Protein AF-A0A6J4KSF0-F1 (afdb_monomer_lite)

Sequence (246 aa):
MTHAPQAQNAPADPITCEIEVLPGLESFAIEELRERFRRRVTILPSLREGLLPILFDGDLGELLELRTVLAVYGQRHFAVPRPKALLGHAAFTTLLSMIEAVRDLHPTDAFQTVRVSAAGADSAVLTRWREMIAEQTGLSDVADEGDLLIRLRRPLDGAEGWDVLIRLSPRPLSVRDWRVCNRPGALNATAAQAMVRLTQPNPDDVVLNPACGSATLLVERLHYGPARIAMGCDIDQEALRCAQRN

pLDDT: mean 92.84, std 12.77, range [34.16, 98.62]

InterPro domains:
  IPR000241 Ribosomal RNA large subunit methyltransferase K/L-like, methyltransferase domain [PF01170] (176-246)
  IPR029063 S-adenosyl-L-methionine-dependent methyltransferase superfamily [G3DSA:3.40.50.150] (175-246)
  IPR029063 S-adenosyl-L-methionine-dependent methyltransferase superfamily [SSF53335] (166-246)

Foldseek 3Di:
DDDDDDPPDDQDFFFKKKFFADFPLVVVQVVQCCVPQPVQKDWDDDLDGRIIIIGGRDQPLVVLPDQLTFFMKGKDWDQDQDLLCCVPPVNVVVVVVSVVSLCVSDPVPQFQAEEEAEDPCVDPSNVVVQVVCCVVVVHHYDHDQGQWYWYWDQDSVNDRTIMIITTSGRGTSQPDPLQPDDDPPPDGRSVLLSVLVVVVDDQAAAAEAQAQQLNSNQVSNVVVHHYNHGYYHHPDPVSVVNNVSD

Radius of gyration: 20.7 Å; chains: 1; bounding box: 65×40×59 Å

Secondary structure (DSSP, 8-state):
---PPP-----PPPEEEEEE--TT-HHHHHHHHHHHHGGGEEEPPPSSTTEEEEEE-S-GGGGGG-SS-SEEEEEEEE--SSGGGGGSHHHHHHHHHHHHHHHTTS-TTS--EEEEEETTTTSHHHHHHHHHHHHHH-PEE-SS--SEEEEEE--TT--SSEEEEEESSSS-TTS-TT--S--TTPPPHHHHHHHHHHT---TT-EEEETT-TT-HHHHHHHHH---SEEEE--S-HHHHHHHHH-

Structure (mmCIF, N/CA/C/O backbone):
data_AF-A0A6J4KSF0-F1
#
_entry.id   AF-A0A6J4KSF0-F1
#
loop_
_atom_site.group_PDB
_atom_site.id
_atom_site.type_symbol
_atom_site.label_atom_id
_atom_site.label_alt_id
_atom_site.label_comp_id
_atom_site.label_asym_id
_atom_site.label_entity_id
_atom_site.label_seq_id
_atom_site.pdbx_PDB_ins_code
_atom_site.Cartn_x
_atom_site.Cartn_y
_atom_site.Cartn_z
_atom_site.occupancy
_atom_site.B_iso_or_equiv
_atom_site.auth_seq_id
_atom_site.auth_comp_id
_atom_site.auth_asym_id
_atom_site.auth_atom_id
_atom_site.pdbx_PDB_model_num
ATOM 1 N N . MET A 1 1 ? -37.773 -23.989 -17.429 1.00 39.25 1 MET A N 1
ATOM 2 C CA . MET A 1 1 ? -36.891 -22.818 -17.608 1.00 39.25 1 MET A CA 1
ATOM 3 C C . MET A 1 1 ? -37.139 -21.892 -16.434 1.00 39.25 1 MET A C 1
ATOM 5 O O . MET A 1 1 ? -38.098 -21.136 -16.436 1.00 39.25 1 MET A O 1
ATOM 9 N N . THR A 1 2 ? -36.371 -22.082 -15.370 1.00 34.16 2 THR A N 1
ATOM 10 C CA . THR A 1 2 ? -36.519 -21.385 -14.092 1.00 34.16 2 THR A CA 1
ATOM 11 C C . THR A 1 2 ? -35.556 -20.204 -14.102 1.00 34.16 2 THR A C 1
ATOM 13 O O . THR A 1 2 ? -34.344 -20.397 -14.074 1.00 34.16 2 THR A O 1
ATOM 16 N N . HIS A 1 3 ? -36.095 -18.990 -14.217 1.00 36.78 3 HIS A N 1
ATOM 17 C CA . HIS A 1 3 ? -35.334 -17.755 -14.055 1.00 36.78 3 HIS A CA 1
ATOM 18 C C . HIS A 1 3 ? -34.875 -17.643 -12.597 1.00 36.78 3 HIS A C 1
ATOM 20 O O . HIS A 1 3 ? -35.702 -17.529 -11.694 1.00 36.78 3 HIS A O 1
ATOM 26 N N . ALA A 1 4 ? -33.562 -17.691 -12.372 1.00 35.34 4 ALA A N 1
ATOM 27 C CA . ALA A 1 4 ? -32.969 -17.284 -11.105 1.00 35.34 4 ALA A CA 1
ATOM 28 C C . ALA A 1 4 ? -33.082 -15.751 -10.969 1.00 35.34 4 ALA A C 1
ATOM 30 O O . ALA A 1 4 ? -32.843 -15.044 -11.954 1.00 35.34 4 ALA A O 1
ATOM 31 N N . PRO A 1 5 ? -33.458 -15.220 -9.795 1.00 37.56 5 PRO A N 1
ATOM 32 C CA . PRO A 1 5 ? -33.569 -13.784 -9.597 1.00 37.56 5 PRO A CA 1
ATOM 33 C C . PRO A 1 5 ? -32.171 -13.157 -9.535 1.00 37.56 5 PRO A C 1
ATOM 35 O O . PRO A 1 5 ? -31.334 -13.547 -8.725 1.00 37.56 5 PRO A O 1
ATOM 38 N N . GLN A 1 6 ? -31.925 -12.179 -10.409 1.00 34.19 6 GLN A N 1
ATOM 39 C CA . GLN A 1 6 ? -30.775 -11.284 -10.318 1.00 34.19 6 GLN A CA 1
ATOM 40 C C . GLN A 1 6 ? -30.891 -10.474 -9.024 1.00 34.19 6 GLN A C 1
ATOM 42 O O . GLN A 1 6 ? -31.848 -9.719 -8.848 1.00 34.19 6 GLN A O 1
ATOM 47 N N . ALA A 1 7 ? -29.920 -10.634 -8.126 1.00 35.34 7 ALA A N 1
ATOM 48 C CA . ALA A 1 7 ? -29.764 -9.766 -6.971 1.00 35.34 7 ALA A CA 1
ATOM 49 C C . ALA A 1 7 ? -29.436 -8.349 -7.466 1.00 35.34 7 ALA A C 1
ATOM 51 O O . ALA A 1 7 ? -28.324 -8.061 -7.905 1.00 35.34 7 ALA A O 1
ATOM 52 N N . GLN A 1 8 ? -30.437 -7.473 -7.453 1.00 35.81 8 GLN A N 1
ATOM 53 C CA . GLN A 1 8 ? -30.249 -6.037 -7.611 1.00 35.81 8 GLN A CA 1
ATOM 54 C C . GLN A 1 8 ? -29.635 -5.510 -6.312 1.00 35.81 8 GLN A C 1
ATOM 56 O O . GLN A 1 8 ? -30.349 -5.255 -5.344 1.00 35.81 8 GLN A O 1
ATOM 61 N N . ASN A 1 9 ? -28.306 -5.390 -6.276 1.00 37.75 9 ASN A N 1
ATOM 62 C CA . ASN A 1 9 ? -27.624 -4.669 -5.207 1.00 37.75 9 ASN A CA 1
ATOM 63 C C . ASN A 1 9 ? -28.017 -3.189 -5.296 1.00 37.75 9 ASN A C 1
ATOM 65 O O . ASN A 1 9 ? -27.809 -2.542 -6.324 1.00 37.75 9 ASN A O 1
ATOM 69 N N . ALA A 1 10 ? -28.606 -2.662 -4.221 1.00 37.59 10 ALA A N 1
ATOM 70 C CA . ALA A 1 10 ? -28.717 -1.224 -4.012 1.00 37.59 10 ALA A CA 1
ATOM 71 C C . ALA A 1 10 ? -27.314 -0.587 -4.097 1.00 37.59 10 ALA A C 1
ATOM 73 O O . ALA A 1 10 ? -26.342 -1.257 -3.732 1.00 37.59 10 ALA A O 1
ATOM 74 N N . PRO A 1 11 ? -27.173 0.668 -4.564 1.00 40.97 11 PRO A N 1
ATOM 75 C CA . PRO A 1 11 ? -25.879 1.338 -4.532 1.00 40.97 11 PRO A CA 1
ATOM 76 C C . PRO A 1 11 ? -25.422 1.418 -3.072 1.00 40.97 11 PRO A C 1
ATOM 78 O O . PRO A 1 11 ? -26.109 2.005 -2.236 1.00 40.97 11 PRO A O 1
ATOM 81 N N . ALA A 1 12 ? -24.318 0.742 -2.759 1.00 61.00 12 ALA A N 1
ATOM 82 C CA . ALA A 1 12 ? -23.697 0.824 -1.448 1.00 61.00 12 ALA A CA 1
ATOM 83 C C . ALA A 1 12 ? -23.165 2.248 -1.245 1.00 61.00 12 ALA A C 1
ATOM 85 O O . ALA A 1 12 ? -22.706 2.879 -2.197 1.00 61.00 12 ALA A O 1
ATOM 86 N N . ASP A 1 13 ? -23.235 2.762 -0.016 1.00 74.88 13 ASP A N 1
ATOM 87 C CA . ASP A 1 13 ? -22.613 4.047 0.301 1.00 74.88 13 ASP A CA 1
ATOM 88 C C . ASP A 1 13 ? -21.112 4.004 -0.052 1.00 74.88 13 ASP A C 1
ATOM 90 O O . ASP A 1 13 ? -20.464 2.975 0.178 1.00 74.88 13 ASP A O 1
ATOM 94 N N . PRO A 1 14 ? -20.532 5.105 -0.572 1.00 84.00 14 PRO A N 1
ATOM 95 C CA . PRO A 1 14 ? -19.114 5.159 -0.897 1.00 84.00 14 PRO A CA 1
ATOM 96 C C . PRO A 1 14 ? -18.244 4.765 0.299 1.00 84.00 14 PRO A C 1
ATOM 98 O O . PRO A 1 14 ? -18.424 5.251 1.419 1.00 84.00 14 PRO A O 1
ATOM 101 N N . ILE A 1 15 ? -17.264 3.905 0.048 1.00 92.38 15 ILE A N 1
ATOM 102 C CA . ILE A 1 15 ? -16.370 3.364 1.064 1.00 92.38 15 ILE A CA 1
ATOM 103 C C . ILE A 1 15 ? -15.214 4.339 1.267 1.00 92.38 15 ILE A C 1
ATOM 105 O O . ILE A 1 15 ? -14.492 4.680 0.326 1.00 92.38 15 ILE A O 1
ATOM 109 N N . THR A 1 16 ? -15.008 4.776 2.508 1.00 96.25 16 THR A N 1
ATOM 110 C CA . THR A 1 16 ? -13.838 5.581 2.867 1.00 96.25 16 THR A CA 1
ATOM 111 C C . THR A 1 16 ? -12.592 4.708 2.848 1.00 96.25 16 THR A C 1
ATOM 113 O O . THR A 1 16 ? -12.495 3.732 3.595 1.00 96.25 16 THR A O 1
ATOM 116 N N . CYS A 1 17 ? -11.619 5.086 2.024 1.00 97.94 17 CYS A N 1
ATOM 117 C CA . CYS A 1 17 ? -10.319 4.435 1.972 1.00 97.94 17 CYS A CA 1
ATOM 118 C C . CYS A 1 17 ? -9.188 5.451 2.154 1.00 97.94 17 CYS A C 1
ATOM 120 O O . CYS A 1 17 ? -9.327 6.630 1.834 1.00 97.94 17 CYS A O 1
ATOM 122 N N . GLU A 1 18 ? -8.040 4.976 2.619 1.00 98.38 18 GLU A N 1
ATOM 123 C CA . GLU A 1 18 ? -6.782 5.717 2.608 1.00 98.38 18 GLU A CA 1
ATOM 124 C C . GLU A 1 18 ? -5.772 4.968 1.740 1.00 98.38 18 GLU A C 1
ATOM 126 O O . GLU A 1 18 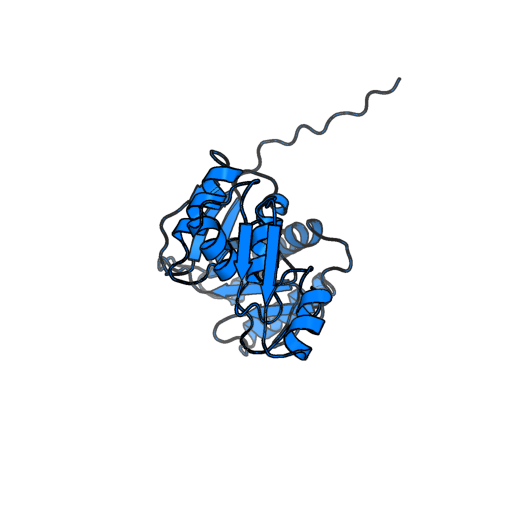? -5.512 3.780 1.942 1.00 98.38 18 GLU A O 1
ATOM 131 N N . ILE A 1 19 ? -5.202 5.666 0.764 1.00 98.38 19 ILE A N 1
ATOM 132 C CA . ILE A 1 19 ? -4.154 5.148 -0.106 1.00 98.38 19 ILE A CA 1
ATOM 133 C C . ILE A 1 19 ? -2.808 5.608 0.445 1.00 98.38 19 ILE A C 1
ATOM 135 O O . ILE A 1 19 ? -2.569 6.805 0.603 1.00 98.38 19 ILE A O 1
ATOM 139 N N . GLU A 1 20 ? -1.922 4.659 0.719 1.00 98.50 20 GLU A N 1
ATOM 140 C CA . GLU A 1 20 ? -0.539 4.924 1.100 1.00 98.50 20 GLU A CA 1
ATOM 141 C C . GLU A 1 20 ? 0.345 4.898 -0.148 1.00 98.50 20 GLU A C 1
ATOM 143 O O . GLU A 1 20 ? 0.295 3.955 -0.941 1.00 98.50 20 GLU A O 1
ATOM 148 N N . VAL A 1 21 ? 1.169 5.925 -0.326 1.00 98.38 21 VAL A N 1
ATOM 149 C CA . VAL A 1 21 ? 2.085 6.096 -1.460 1.00 98.38 21 VAL A CA 1
ATOM 150 C C . VAL A 1 21 ? 3.474 6.483 -0.961 1.00 98.38 21 VAL A C 1
ATOM 152 O O . VAL A 1 21 ? 3.649 6.879 0.191 1.00 98.38 21 VAL A O 1
ATOM 155 N N . LEU A 1 22 ? 4.486 6.370 -1.825 1.00 97.81 22 LEU A N 1
ATOM 156 C CA . LEU A 1 22 ? 5.786 6.962 -1.516 1.00 97.81 22 LEU A CA 1
ATOM 157 C C . LEU A 1 22 ? 5.648 8.494 -1.526 1.00 97.81 22 LEU A C 1
ATOM 159 O O . LEU A 1 22 ? 5.124 9.020 -2.512 1.00 97.81 22 LEU A O 1
ATOM 163 N N . PRO A 1 23 ? 6.123 9.199 -0.482 1.00 97.38 23 PRO A N 1
ATOM 164 C CA . PRO A 1 23 ? 6.166 10.659 -0.460 1.00 97.38 23 PRO A CA 1
ATOM 165 C C . PRO A 1 23 ? 6.778 11.240 -1.741 1.00 97.38 23 PRO A C 1
ATOM 167 O O . PRO A 1 23 ? 7.835 10.787 -2.189 1.00 97.38 23 PRO A O 1
ATOM 170 N N . GLY A 1 24 ? 6.090 12.204 -2.351 1.00 96.44 24 GLY A N 1
ATOM 171 C CA . GLY A 1 24 ? 6.469 12.830 -3.620 1.00 96.44 24 GLY A CA 1
ATOM 172 C C . GLY A 1 24 ? 5.935 12.131 -4.878 1.00 96.44 24 GLY A C 1
ATOM 173 O O . GLY A 1 24 ? 6.099 12.668 -5.975 1.00 96.44 24 GLY A O 1
ATOM 174 N N . LEU A 1 25 ? 5.300 10.957 -4.758 1.00 97.69 25 LEU A N 1
ATOM 175 C CA . LEU A 1 25 ? 4.680 10.231 -5.879 1.00 97.69 25 LEU A CA 1
ATOM 176 C C . LEU A 1 25 ? 3.143 10.303 -5.886 1.00 97.69 25 LEU A C 1
ATOM 178 O O . LEU A 1 25 ? 2.491 9.585 -6.646 1.00 97.69 25 LEU A O 1
ATOM 182 N N . GLU A 1 26 ? 2.543 11.179 -5.079 1.00 98.25 26 GLU A N 1
ATOM 183 C CA . GLU A 1 26 ? 1.092 11.347 -4.950 1.00 98.25 26 GLU A CA 1
ATOM 184 C C . GLU A 1 26 ? 0.417 11.628 -6.295 1.00 98.25 26 GLU A C 1
ATOM 186 O O . GLU A 1 26 ? -0.665 11.112 -6.566 1.00 98.25 26 GLU A O 1
ATOM 191 N N . SER A 1 27 ? 1.054 12.424 -7.156 1.00 97.69 27 SER A N 1
ATOM 192 C CA . SER A 1 27 ? 0.507 12.791 -8.465 1.00 97.69 27 SER A CA 1
ATOM 193 C C . SER A 1 27 ? 0.278 11.579 -9.371 1.00 97.69 27 SER A C 1
ATOM 195 O O . SER A 1 27 ? -0.751 11.527 -10.042 1.00 97.69 27 SER A O 1
ATOM 197 N N . PHE A 1 28 ? 1.172 10.584 -9.343 1.00 98.25 28 PHE A N 1
ATOM 198 C CA . PHE A 1 28 ? 1.041 9.353 -10.129 1.00 98.25 28 PHE A CA 1
ATOM 199 C C . PHE A 1 28 ? -0.117 8.485 -9.636 1.00 98.25 28 PHE A C 1
ATOM 201 O O . PHE A 1 28 ? -0.868 7.948 -10.447 1.00 98.25 28 PHE A O 1
ATOM 208 N N . ALA A 1 29 ? -0.300 8.399 -8.317 1.00 98.06 29 ALA A N 1
ATOM 209 C CA . ALA A 1 29 ? -1.437 7.703 -7.721 1.00 98.06 29 ALA A CA 1
ATOM 210 C C . ALA A 1 29 ? -2.762 8.397 -8.033 1.00 98.06 29 ALA A C 1
ATOM 212 O O . ALA A 1 29 ? -3.733 7.747 -8.411 1.00 98.06 29 ALA A O 1
ATOM 213 N N . ILE A 1 30 ? -2.800 9.726 -7.934 1.00 98.25 30 ILE A N 1
ATOM 214 C CA . ILE A 1 30 ? -3.972 10.529 -8.293 1.00 98.25 30 ILE A CA 1
ATOM 215 C C . ILE A 1 30 ? -4.332 10.342 -9.772 1.00 98.25 30 ILE A C 1
ATOM 217 O O . ILE A 1 30 ? -5.512 10.207 -10.100 1.00 98.25 30 ILE A O 1
ATOM 221 N N . GLU A 1 31 ? -3.339 10.349 -10.663 1.00 97.88 31 GLU A N 1
ATOM 222 C CA . GLU A 1 31 ? -3.532 10.106 -12.092 1.00 97.88 31 GLU A CA 1
ATOM 223 C C . GLU A 1 31 ? -4.079 8.695 -12.342 1.00 97.88 31 GLU A C 1
ATOM 225 O O . GLU A 1 31 ? -5.136 8.563 -12.957 1.00 97.88 31 GLU A O 1
ATOM 230 N N . GLU A 1 32 ? -3.446 7.659 -11.783 1.00 98.00 32 GLU A N 1
ATOM 231 C CA . GLU A 1 32 ? -3.893 6.268 -11.918 1.00 98.00 32 GLU A CA 1
ATOM 232 C C . GLU A 1 32 ? -5.336 6.075 -11.419 1.00 98.00 32 GLU A C 1
ATOM 234 O O . GLU A 1 32 ? -6.165 5.488 -12.117 1.00 98.00 32 GLU A O 1
ATOM 239 N N . LEU A 1 33 ? -5.675 6.621 -10.246 1.00 98.12 33 LEU A N 1
ATOM 240 C CA . LEU A 1 33 ? -7.031 6.567 -9.692 1.00 98.12 33 LEU A CA 1
ATOM 241 C C . LEU A 1 33 ? -8.053 7.219 -10.637 1.00 98.12 33 LEU A C 1
ATOM 243 O O . LEU A 1 33 ? -9.118 6.653 -10.898 1.00 98.12 33 LEU A O 1
ATOM 247 N N . ARG A 1 34 ? -7.739 8.402 -11.177 1.00 97.38 34 ARG A N 1
ATOM 248 C CA . ARG A 1 34 ? -8.633 9.136 -12.088 1.00 97.38 34 ARG A CA 1
ATOM 249 C C . ARG A 1 34 ? -8.805 8.425 -13.425 1.00 97.38 34 ARG A C 1
ATOM 251 O O . ARG A 1 34 ? -9.927 8.366 -13.927 1.00 97.38 34 ARG A O 1
ATOM 258 N N . GLU A 1 35 ? -7.728 7.885 -13.985 1.00 96.12 35 GLU A N 1
ATOM 259 C CA . GLU A 1 35 ? -7.743 7.134 -15.242 1.00 96.12 35 GLU A CA 1
ATOM 260 C C . GLU A 1 35 ? -8.631 5.891 -15.139 1.00 96.12 35 GLU A C 1
ATOM 262 O O . GLU A 1 35 ? -9.491 5.676 -16.000 1.00 96.12 35 GLU A O 1
ATOM 267 N N . ARG A 1 36 ? -8.452 5.103 -14.069 1.00 96.56 36 ARG A N 1
ATOM 268 C CA . ARG A 1 36 ? -9.138 3.816 -13.884 1.00 96.56 36 ARG A CA 1
ATOM 269 C C . ARG A 1 36 ? -10.581 3.974 -13.417 1.00 96.56 36 ARG A C 1
ATOM 271 O O . ARG A 1 36 ? -11.478 3.324 -13.952 1.00 96.56 36 ARG A O 1
ATOM 278 N N . PHE A 1 37 ? -10.830 4.847 -12.443 1.00 97.31 37 PHE A N 1
ATOM 279 C CA . PHE A 1 37 ? -12.114 4.879 -11.734 1.00 97.31 37 PHE A CA 1
ATOM 280 C C . PHE A 1 37 ? -12.989 6.080 -12.092 1.00 97.31 37 PHE A C 1
ATOM 282 O O . PHE A 1 37 ? -14.215 6.011 -11.965 1.00 97.31 37 PHE A O 1
ATOM 289 N N . ARG A 1 38 ? -12.405 7.160 -12.623 1.00 94.50 38 ARG A N 1
ATOM 290 C CA . ARG A 1 38 ? -13.121 8.364 -13.074 1.00 94.50 38 ARG A CA 1
ATOM 291 C C . ARG A 1 38 ? -14.079 8.897 -12.000 1.00 94.50 38 ARG A C 1
ATOM 293 O O . ARG A 1 38 ? -13.632 9.439 -11.002 1.00 94.50 38 ARG A O 1
ATOM 300 N N . ARG A 1 39 ? -15.396 8.752 -12.203 1.00 94.56 39 ARG A N 1
ATOM 301 C CA . ARG A 1 39 ? -16.449 9.239 -11.293 1.00 94.56 39 ARG A CA 1
ATOM 302 C C . ARG A 1 39 ? -16.651 8.368 -10.049 1.00 94.56 39 ARG A C 1
ATOM 304 O O . ARG A 1 39 ? -17.279 8.838 -9.112 1.00 94.56 39 ARG A O 1
ATOM 311 N N . ARG A 1 40 ? -16.123 7.140 -10.042 1.00 96.19 40 ARG A N 1
ATOM 312 C CA . ARG A 1 40 ? -16.217 6.195 -8.915 1.00 96.19 40 ARG A CA 1
ATOM 313 C C . ARG A 1 40 ? -15.239 6.499 -7.784 1.00 96.19 40 ARG A C 1
ATOM 315 O O . ARG A 1 40 ? -15.295 5.866 -6.740 1.00 96.19 40 ARG A O 1
ATOM 322 N N . VAL A 1 41 ? -14.330 7.454 -7.979 1.00 97.56 41 VAL A N 1
ATOM 323 C CA . VAL A 1 41 ? -13.378 7.871 -6.951 1.00 97.56 41 VAL A CA 1
ATOM 324 C C . VAL A 1 41 ? -13.482 9.369 -6.712 1.00 97.56 41 VAL A C 1
ATOM 326 O O . VAL A 1 41 ? -13.414 10.176 -7.639 1.00 97.56 41 VAL A O 1
ATOM 329 N N . THR A 1 42 ? -13.619 9.747 -5.447 1.00 97.81 42 THR A N 1
ATOM 330 C CA . THR A 1 42 ? -13.479 11.131 -4.995 1.00 97.81 42 THR A CA 1
ATOM 331 C C . THR A 1 42 ? -12.230 11.223 -4.142 1.00 97.81 42 THR A C 1
ATOM 333 O O . THR A 1 42 ? -12.154 10.601 -3.089 1.00 97.81 42 THR A O 1
ATOM 336 N N . ILE A 1 43 ? -11.247 11.996 -4.596 1.00 97.44 43 ILE A N 1
ATOM 337 C CA . ILE A 1 43 ? -9.999 12.216 -3.859 1.00 97.44 43 ILE A CA 1
ATOM 338 C C . ILE A 1 43 ? -10.224 13.379 -2.895 1.00 97.44 43 ILE A C 1
ATOM 340 O O . ILE A 1 43 ? -10.584 14.478 -3.322 1.00 97.44 43 ILE A O 1
ATOM 344 N N . LEU A 1 44 ? -10.043 13.120 -1.604 1.00 96.25 44 LEU A N 1
ATOM 345 C CA . LEU A 1 44 ? -10.221 14.094 -0.534 1.00 96.25 44 LEU A CA 1
ATOM 346 C C . LEU A 1 44 ? -8.904 14.851 -0.269 1.00 96.25 44 LEU A C 1
ATOM 348 O O . LEU A 1 44 ? -7.833 14.398 -0.685 1.00 96.25 44 LEU A O 1
ATOM 352 N N . PRO A 1 45 ? -8.945 16.012 0.414 1.00 93.88 45 PRO A N 1
ATOM 353 C CA . PRO A 1 45 ? -7.734 16.739 0.782 1.00 93.88 45 PRO A CA 1
ATOM 354 C C . PRO A 1 45 ? -6.785 15.876 1.620 1.00 93.88 45 PRO A C 1
ATOM 356 O O . PRO A 1 45 ? -7.179 15.320 2.645 1.00 93.88 45 PRO A O 1
ATOM 359 N N . SER A 1 46 ? -5.525 15.788 1.195 1.00 91.94 46 SER A N 1
ATOM 360 C CA . SER A 1 46 ? -4.489 15.124 1.982 1.00 91.94 46 SER A CA 1
ATOM 361 C C . SER A 1 46 ? -4.059 16.009 3.151 1.00 91.94 46 SER A C 1
ATOM 363 O O . SER A 1 46 ? -3.802 17.201 2.985 1.00 91.94 46 SER A O 1
ATOM 365 N N . LEU A 1 47 ? -3.973 15.405 4.335 1.00 91.44 47 LEU A N 1
ATOM 366 C CA . LEU A 1 47 ? -3.511 16.050 5.569 1.00 91.44 47 LEU A CA 1
ATOM 367 C C . LEU A 1 47 ? -2.063 15.680 5.912 1.00 91.44 47 LEU A C 1
ATOM 369 O O . LEU A 1 47 ? -1.484 16.225 6.850 1.00 91.44 47 LEU A O 1
ATOM 373 N N . ARG A 1 48 ? -1.481 14.727 5.175 1.00 93.75 48 ARG A N 1
ATOM 374 C CA . ARG A 1 48 ? -0.131 14.216 5.394 1.00 93.75 48 ARG A CA 1
ATOM 375 C C . ARG A 1 48 ? 0.445 13.678 4.090 1.00 93.75 48 ARG A C 1
ATOM 377 O O . ARG A 1 48 ? -0.194 12.878 3.414 1.00 93.75 48 ARG A O 1
ATOM 384 N N . GLU A 1 49 ? 1.677 14.076 3.796 1.00 95.50 49 GLU A N 1
ATOM 385 C CA . GLU A 1 49 ? 2.450 13.556 2.665 1.00 95.50 49 GLU A CA 1
ATOM 386 C C . GLU A 1 49 ? 2.489 12.016 2.672 1.00 95.50 49 GLU A C 1
ATOM 388 O O . GLU A 1 49 ? 2.590 11.388 3.732 1.00 95.50 49 GLU A O 1
ATOM 393 N N . GLY A 1 50 ? 2.371 11.408 1.493 1.00 97.00 50 GLY A N 1
ATOM 394 C CA . GLY A 1 50 ? 2.296 9.960 1.323 1.00 97.00 50 GLY A CA 1
ATOM 395 C C . GLY A 1 50 ? 0.928 9.331 1.610 1.00 97.00 50 GLY A C 1
ATOM 396 O O . GLY A 1 50 ? 0.787 8.126 1.417 1.00 97.00 50 GLY A O 1
ATOM 397 N N . LEU A 1 51 ? -0.084 10.090 2.051 1.00 97.56 51 LEU A N 1
ATOM 398 C CA . LEU A 1 51 ? -1.430 9.570 2.328 1.00 97.56 51 LEU A CA 1
ATOM 399 C C . LEU A 1 51 ? -2.490 10.304 1.504 1.00 97.56 51 LEU A C 1
ATOM 401 O O . LEU A 1 51 ? -2.602 11.530 1.555 1.00 97.56 51 LEU A O 1
ATOM 405 N N . LEU A 1 52 ? -3.303 9.548 0.769 1.00 97.81 52 LEU A N 1
ATOM 406 C CA . LEU A 1 52 ? -4.394 10.069 -0.050 1.00 97.81 52 LEU A CA 1
ATOM 407 C C . LEU A 1 52 ? -5.729 9.481 0.427 1.00 97.81 52 LEU A C 1
ATOM 409 O O . LEU A 1 52 ? -6.039 8.330 0.107 1.00 97.81 52 LEU A O 1
ATOM 413 N N . PRO A 1 53 ? -6.533 10.242 1.186 1.00 97.56 53 PRO A N 1
ATOM 414 C CA . PRO A 1 53 ? -7.883 9.823 1.530 1.00 97.56 53 PRO A CA 1
ATOM 415 C C . PRO A 1 53 ? -8.786 9.870 0.291 1.00 97.56 53 PRO A C 1
ATOM 417 O O . PRO A 1 53 ? -8.747 10.825 -0.491 1.00 97.56 53 PRO A O 1
ATOM 420 N N . ILE A 1 54 ? -9.618 8.846 0.113 1.00 98.00 54 ILE A N 1
ATOM 421 C CA . ILE A 1 54 ? -10.578 8.745 -0.986 1.00 98.00 54 ILE A CA 1
ATOM 422 C C . ILE A 1 54 ? -11.943 8.263 -0.485 1.00 98.00 54 ILE A C 1
ATOM 424 O O . ILE A 1 54 ? -12.042 7.516 0.488 1.00 98.00 54 ILE A O 1
ATOM 428 N N . LEU A 1 55 ? -12.997 8.650 -1.197 1.00 97.88 55 LEU A N 1
ATOM 429 C CA . LEU A 1 55 ? -14.272 7.937 -1.195 1.00 97.88 55 LEU A CA 1
ATOM 430 C C . LEU A 1 55 ? -14.342 7.110 -2.472 1.00 97.88 55 LEU A C 1
ATOM 432 O O . LEU A 1 55 ? -14.105 7.644 -3.561 1.00 97.88 55 LEU A O 1
ATOM 436 N N . PHE A 1 56 ? -14.656 5.828 -2.337 1.00 97.56 56 PHE A N 1
ATOM 437 C CA . PHE A 1 56 ? -14.686 4.895 -3.450 1.00 97.56 56 PHE A CA 1
ATOM 438 C C . PHE A 1 56 ? -16.053 4.222 -3.578 1.00 97.56 56 PHE A C 1
ATOM 440 O O . PHE A 1 56 ? -16.552 3.620 -2.634 1.00 97.56 56 PHE A O 1
ATOM 447 N N . ASP A 1 57 ? -16.647 4.346 -4.758 1.00 95.69 57 ASP A N 1
ATOM 448 C CA . ASP A 1 57 ? -17.938 3.775 -5.135 1.00 95.69 57 ASP A CA 1
ATOM 449 C C . ASP A 1 57 ? -17.704 2.665 -6.171 1.00 95.69 57 ASP A C 1
ATOM 451 O O . ASP A 1 57 ? -17.693 2.898 -7.383 1.00 95.69 57 ASP A O 1
ATOM 455 N N . GLY A 1 58 ? -17.399 1.460 -5.693 1.00 92.06 58 GLY A N 1
ATOM 456 C CA . GLY A 1 58 ? -17.068 0.316 -6.537 1.00 92.06 58 GLY A CA 1
ATOM 457 C C . GLY A 1 58 ? -16.614 -0.904 -5.743 1.00 92.06 58 GLY A C 1
ATOM 458 O O . GLY A 1 58 ? -16.650 -0.911 -4.513 1.00 92.06 58 GLY A O 1
ATOM 459 N N . ASP A 1 59 ? -16.169 -1.934 -6.461 1.00 93.69 59 ASP A N 1
ATOM 460 C CA . ASP A 1 59 ? -15.603 -3.141 -5.860 1.00 93.69 59 ASP A CA 1
ATOM 461 C C . ASP A 1 59 ? -14.182 -2.866 -5.343 1.00 93.69 59 ASP A C 1
ATOM 463 O O . ASP A 1 59 ? -13.288 -2.486 -6.106 1.00 93.69 59 ASP A O 1
ATOM 467 N N . LEU A 1 60 ? -13.972 -3.053 -4.035 1.00 95.56 60 LEU A N 1
ATOM 468 C CA . LEU A 1 60 ? -12.676 -2.862 -3.380 1.00 95.56 60 LEU A CA 1
ATOM 469 C C . LEU A 1 60 ? -11.567 -3.727 -3.991 1.00 95.56 60 LEU A C 1
ATOM 471 O O . LEU A 1 60 ? -10.403 -3.324 -3.945 1.00 95.56 60 LEU A O 1
ATOM 475 N N . GLY A 1 61 ? -11.908 -4.868 -4.598 1.00 96.38 61 GLY A N 1
ATOM 476 C CA . GLY A 1 61 ? -10.963 -5.715 -5.320 1.00 96.38 61 GLY A CA 1
ATOM 477 C C . GLY A 1 61 ? -10.251 -4.973 -6.455 1.00 96.38 61 GLY A C 1
ATOM 478 O O . GLY A 1 61 ? -9.060 -5.183 -6.673 1.00 96.38 61 GLY A O 1
ATOM 479 N N . GLU A 1 62 ? -10.910 -4.013 -7.112 1.00 96.94 62 GLU A N 1
ATOM 480 C CA . GLU A 1 62 ? -10.300 -3.239 -8.201 1.00 96.94 62 GLU A CA 1
ATOM 481 C C . GLU A 1 62 ? -9.155 -2.326 -7.720 1.00 96.94 62 GLU A C 1
ATOM 483 O O . GLU A 1 62 ? -8.236 -2.010 -8.486 1.00 96.94 62 GLU A O 1
ATOM 488 N N . LEU A 1 63 ? -9.187 -1.902 -6.448 1.00 98.06 63 LEU A N 1
ATOM 489 C CA . LEU A 1 63 ? -8.129 -1.093 -5.834 1.00 98.06 63 LEU A CA 1
ATOM 490 C C . LEU A 1 63 ? -6.843 -1.903 -5.609 1.00 98.06 63 LEU A C 1
ATOM 492 O O . LEU A 1 63 ? -5.766 -1.313 -5.518 1.00 98.06 63 LEU A O 1
ATOM 496 N N . LEU A 1 64 ? -6.931 -3.236 -5.556 1.00 97.44 64 LEU A N 1
ATOM 497 C CA . LEU A 1 64 ? -5.776 -4.128 -5.400 1.00 97.44 64 LEU A CA 1
ATOM 498 C C . LEU A 1 64 ? -4.904 -4.195 -6.661 1.00 97.44 64 LEU A C 1
ATOM 500 O O . LEU A 1 64 ? -3.746 -4.595 -6.597 1.00 97.44 64 LEU A O 1
ATOM 504 N N . GLU A 1 65 ? -5.437 -3.767 -7.803 1.00 96.19 65 GLU A N 1
ATOM 505 C CA . GLU A 1 65 ? -4.727 -3.760 -9.082 1.00 96.19 65 GLU A CA 1
ATOM 506 C C . GLU A 1 65 ? -3.935 -2.463 -9.334 1.00 96.19 65 GLU A C 1
ATOM 508 O O . GLU A 1 65 ? -3.286 -2.323 -10.375 1.00 96.19 65 GLU A O 1
ATOM 513 N N . LEU A 1 66 ? -3.993 -1.499 -8.408 1.00 97.88 66 LEU A N 1
ATOM 514 C CA . LEU A 1 66 ? -3.220 -0.260 -8.484 1.00 97.88 66 LEU A CA 1
ATOM 515 C C . LEU A 1 66 ? -1.716 -0.545 -8.404 1.00 97.88 66 LEU A C 1
ATOM 517 O O . LEU A 1 66 ? -1.252 -1.342 -7.588 1.00 97.88 66 LEU A O 1
ATOM 521 N N . ARG A 1 67 ? -0.928 0.148 -9.231 1.00 97.44 67 ARG A N 1
ATOM 522 C CA . ARG A 1 67 ? 0.518 -0.096 -9.363 1.00 97.44 67 ARG A CA 1
ATOM 523 C C . ARG A 1 67 ? 1.389 1.053 -8.879 1.00 97.44 67 ARG A C 1
ATOM 525 O O . ARG A 1 67 ? 2.584 0.856 -8.666 1.00 97.44 67 ARG A O 1
ATOM 532 N N . THR A 1 68 ? 0.837 2.241 -8.690 1.00 98.06 68 THR A N 1
ATOM 533 C CA . THR A 1 68 ? 1.597 3.410 -8.215 1.00 98.06 68 THR A CA 1
ATOM 534 C C . THR A 1 68 ? 1.496 3.619 -6.700 1.00 98.06 68 THR A C 1
ATOM 536 O O . THR A 1 68 ? 2.112 4.535 -6.160 1.00 98.06 68 THR A O 1
ATOM 539 N N . VAL A 1 69 ? 0.778 2.741 -5.990 1.00 98.19 69 VAL A N 1
ATOM 540 C CA . VAL A 1 69 ? 0.476 2.870 -4.556 1.00 98.19 69 VAL A CA 1
ATOM 541 C C . VAL A 1 69 ? 1.148 1.765 -3.738 1.00 98.19 69 VAL A C 1
ATOM 543 O O . VAL A 1 69 ? 1.311 0.639 -4.208 1.00 98.19 69 VAL A O 1
ATOM 546 N N . LEU A 1 70 ? 1.562 2.075 -2.508 1.00 98.25 70 LEU A N 1
ATOM 547 C CA . LEU A 1 70 ? 2.171 1.107 -1.592 1.00 98.25 70 LEU A CA 1
ATOM 548 C C . LEU A 1 70 ? 1.122 0.173 -0.990 1.00 98.25 70 LEU A C 1
ATOM 550 O O . LEU A 1 70 ? 1.361 -1.028 -0.893 1.00 98.25 70 LEU A O 1
ATOM 554 N N . ALA A 1 71 ? -0.017 0.713 -0.561 1.00 98.19 71 ALA A N 1
ATOM 555 C CA . ALA A 1 71 ? -1.097 -0.046 0.055 1.00 98.19 71 ALA A CA 1
ATOM 556 C C . ALA A 1 71 ? -2.414 0.738 0.010 1.00 98.19 71 ALA A C 1
ATOM 558 O O . ALA A 1 71 ? -2.420 1.965 -0.073 1.00 98.19 71 ALA A O 1
ATOM 559 N N . VAL A 1 72 ? -3.526 0.014 0.120 1.00 98.56 72 VAL A N 1
ATOM 560 C CA . VAL A 1 72 ? -4.866 0.583 0.284 1.00 98.56 72 VAL A CA 1
ATOM 561 C C . VAL A 1 72 ? -5.431 0.120 1.616 1.00 98.56 72 VAL A C 1
ATOM 563 O O . VAL A 1 72 ? -5.297 -1.053 1.973 1.00 98.56 72 VAL A O 1
ATOM 566 N N . TYR A 1 73 ? -6.064 1.033 2.342 1.00 98.62 73 TYR A N 1
ATOM 567 C CA . TYR A 1 73 ? -6.708 0.765 3.616 1.00 98.62 73 TYR A CA 1
ATOM 568 C C . TYR A 1 73 ? -8.190 1.109 3.547 1.00 98.62 73 TYR A C 1
ATOM 570 O O . TYR A 1 73 ? -8.528 2.241 3.218 1.00 98.62 73 TYR A O 1
ATOM 578 N N . GLY A 1 74 ? -9.064 0.181 3.932 1.00 97.88 74 GLY A N 1
ATOM 579 C CA . GLY A 1 74 ? -10.443 0.521 4.282 1.00 97.88 74 GLY A CA 1
ATOM 580 C C . GLY A 1 74 ? -10.456 1.218 5.641 1.00 97.88 74 GLY A C 1
ATOM 581 O O . GLY A 1 74 ? -9.850 0.714 6.589 1.00 97.88 74 GLY A O 1
ATOM 582 N N . GLN A 1 75 ? -11.106 2.377 5.747 1.00 97.00 75 GLN A N 1
ATOM 583 C CA . GLN A 1 75 ? -11.092 3.210 6.950 1.00 97.00 75 GLN A CA 1
ATOM 584 C C . GLN A 1 75 ? -12.494 3.369 7.541 1.00 97.00 75 GLN A C 1
ATOM 586 O O . GLN A 1 75 ? -13.465 3.653 6.841 1.00 97.00 75 GLN A O 1
ATOM 591 N N . ARG A 1 76 ? -12.582 3.289 8.871 1.00 96.44 76 ARG A N 1
ATOM 592 C CA . ARG A 1 76 ? -13.775 3.672 9.629 1.00 96.44 76 ARG A CA 1
ATOM 593 C C . ARG A 1 76 ? -13.400 4.543 10.818 1.00 96.44 76 ARG A C 1
ATOM 595 O O . ARG A 1 76 ? -12.514 4.205 11.602 1.00 96.44 76 ARG A O 1
ATOM 602 N N . HIS A 1 77 ? -14.127 5.644 10.955 1.00 95.94 77 HIS A N 1
ATOM 603 C CA . HIS A 1 77 ? -14.040 6.516 12.113 1.00 95.94 77 HIS A CA 1
ATOM 604 C C . HIS A 1 77 ? -14.982 6.039 13.227 1.00 95.94 77 HIS A C 1
ATOM 606 O O . HIS A 1 77 ? -16.160 5.758 12.987 1.00 95.94 77 HIS A O 1
ATOM 612 N N . PHE A 1 78 ? -14.474 5.993 14.455 1.00 95.56 78 PHE A N 1
ATOM 613 C CA . PHE A 1 78 ? -15.224 5.690 15.667 1.00 95.56 78 PHE A CA 1
ATOM 614 C C . PHE A 1 78 ? -15.223 6.918 16.577 1.00 95.56 78 PHE A C 1
ATOM 616 O O . PHE A 1 78 ? -14.202 7.253 17.184 1.00 95.56 78 PHE A O 1
ATOM 623 N N . ALA A 1 79 ? -16.392 7.545 16.722 1.00 94.38 79 ALA A N 1
ATOM 624 C CA . ALA A 1 79 ? -16.611 8.716 17.571 1.00 94.38 79 ALA A CA 1
ATOM 625 C C . ALA A 1 79 ? -16.639 8.334 19.065 1.00 94.38 79 ALA A C 1
ATOM 627 O O . ALA A 1 79 ? -17.663 8.421 19.744 1.00 94.38 79 ALA A O 1
ATOM 628 N N . VAL A 1 80 ? -15.511 7.835 19.577 1.00 92.69 80 VAL A N 1
ATOM 629 C CA . VAL A 1 80 ? -15.348 7.398 20.966 1.00 92.69 80 VAL A CA 1
ATOM 630 C C . VAL A 1 80 ? -14.143 8.075 21.623 1.00 92.69 80 VAL A C 1
ATOM 632 O O . VAL A 1 80 ? -13.052 8.103 21.057 1.00 92.69 80 VAL A O 1
ATOM 635 N N . PRO A 1 81 ? -14.260 8.583 22.860 1.00 86.31 81 PRO A N 1
ATOM 636 C CA . PRO A 1 81 ? -13.197 9.398 23.450 1.00 86.31 81 PRO A CA 1
ATOM 637 C C . PRO A 1 81 ? -11.943 8.583 23.810 1.00 86.31 81 PRO A C 1
ATOM 639 O O . PRO A 1 81 ? -10.821 9.101 23.781 1.00 86.31 81 PRO A O 1
ATOM 642 N N . ARG A 1 82 ? -12.113 7.296 24.152 1.00 87.88 82 ARG A N 1
ATOM 643 C CA . ARG A 1 82 ? -11.051 6.405 24.649 1.00 87.88 82 ARG A CA 1
ATOM 644 C C . ARG A 1 82 ? -11.054 5.058 23.909 1.00 87.88 82 ARG A C 1
ATOM 646 O O . ARG A 1 82 ? -12.143 4.521 23.702 1.00 87.88 82 ARG A O 1
ATOM 653 N N . PRO A 1 83 ? -9.880 4.439 23.654 1.00 87.12 83 PRO A N 1
ATOM 654 C CA . PRO A 1 83 ? -9.777 3.148 22.959 1.00 87.12 83 PRO A CA 1
ATOM 655 C C . PRO A 1 83 ? -10.589 2.027 23.602 1.00 87.12 83 PRO A C 1
ATOM 657 O O . PRO A 1 83 ? -11.083 1.147 22.914 1.00 87.12 83 PRO A O 1
ATOM 660 N N . LYS A 1 84 ? -10.784 2.072 24.928 1.00 92.00 84 LYS A N 1
ATOM 661 C CA . LYS A 1 84 ? -11.562 1.066 25.668 1.00 92.00 84 LYS A CA 1
ATOM 662 C C . LYS A 1 84 ? -12.983 0.888 25.117 1.00 92.00 84 LYS A C 1
ATOM 664 O O . LYS A 1 84 ? -13.534 -0.198 25.230 1.00 92.00 84 LYS A O 1
ATOM 669 N N . ALA A 1 85 ? -13.569 1.926 24.520 1.00 92.31 85 ALA A N 1
ATOM 670 C CA . ALA A 1 85 ? -14.894 1.844 23.913 1.00 92.31 85 ALA A CA 1
ATOM 671 C C . ALA A 1 85 ? -14.934 0.956 22.652 1.00 92.31 85 ALA A C 1
ATOM 673 O O . ALA A 1 85 ? -15.995 0.430 22.332 1.00 92.31 85 ALA A O 1
ATOM 674 N N . LEU A 1 86 ? -13.794 0.726 21.986 1.00 91.50 86 LEU A N 1
ATOM 675 C CA . LEU A 1 86 ? -13.681 -0.189 20.840 1.00 91.50 86 LEU A CA 1
ATOM 676 C C . LEU A 1 86 ? -13.873 -1.661 21.236 1.00 91.50 86 LEU A C 1
ATOM 678 O O . LEU A 1 86 ? -14.190 -2.484 20.386 1.00 91.50 86 LEU A O 1
ATOM 682 N N . LEU A 1 87 ? -13.732 -1.984 22.528 1.00 92.00 87 LEU A N 1
ATOM 683 C CA . LEU A 1 87 ? -14.067 -3.301 23.085 1.00 92.00 87 LEU A CA 1
ATOM 684 C C . LEU A 1 87 ? -15.585 -3.509 23.235 1.00 92.00 87 LEU A C 1
ATOM 686 O O . LEU A 1 87 ? -16.029 -4.608 23.558 1.00 92.00 87 LEU A O 1
ATOM 690 N N . GLY A 1 88 ? -16.388 -2.450 23.086 1.00 93.31 88 GLY A N 1
ATOM 691 C CA . GLY A 1 88 ? -17.842 -2.531 23.178 1.00 93.31 88 GLY A CA 1
ATOM 692 C C . GLY A 1 88 ? -18.440 -3.281 21.990 1.00 93.31 88 GLY A C 1
ATOM 693 O O . GLY A 1 88 ? -17.955 -3.156 20.868 1.00 93.31 88 GLY A O 1
ATOM 694 N N . HIS A 1 89 ? -19.534 -4.011 22.229 1.00 92.62 89 HIS A N 1
ATOM 695 C CA . HIS A 1 89 ? -20.144 -4.912 21.245 1.00 92.62 89 HIS A CA 1
ATOM 696 C C . HIS A 1 89 ? -20.393 -4.252 19.880 1.00 92.62 89 HIS A C 1
ATOM 698 O O . HIS A 1 89 ? -19.934 -4.764 18.872 1.00 92.62 89 HIS A O 1
ATOM 704 N N . ALA A 1 90 ? -21.028 -3.076 19.835 1.00 93.94 90 ALA A N 1
ATOM 705 C CA . ALA A 1 90 ? -21.340 -2.407 18.567 1.00 93.94 90 ALA A CA 1
ATOM 706 C C . ALA A 1 90 ? -20.089 -2.023 17.747 1.00 93.94 90 ALA A C 1
ATOM 708 O O . ALA A 1 90 ? -20.046 -2.236 16.533 1.00 93.94 90 ALA A O 1
ATOM 709 N N . ALA A 1 91 ? -19.061 -1.475 18.405 1.00 94.50 91 ALA A N 1
ATOM 710 C CA . ALA A 1 91 ? -17.818 -1.096 17.737 1.00 94.50 91 ALA A CA 1
ATOM 711 C C . ALA A 1 91 ? -17.059 -2.334 17.246 1.00 94.50 91 ALA A C 1
ATOM 713 O O . ALA A 1 91 ? -16.547 -2.351 16.129 1.00 94.50 91 ALA A O 1
ATOM 714 N N . PHE A 1 92 ? -17.046 -3.385 18.063 1.00 95.38 92 PHE A N 1
ATOM 715 C CA . PHE A 1 92 ? -16.364 -4.624 17.745 1.00 95.38 92 PHE A CA 1
ATOM 716 C C . PHE A 1 92 ? -17.052 -5.405 16.616 1.00 95.38 92 PHE A C 1
ATOM 718 O O . PHE A 1 92 ? -16.376 -5.856 15.702 1.00 95.38 92 PHE A O 1
ATOM 725 N N . THR A 1 93 ? -18.386 -5.468 16.588 1.00 96.19 93 THR A N 1
ATOM 726 C CA . THR A 1 93 ? -19.139 -6.044 15.459 1.00 96.19 93 THR A CA 1
ATOM 727 C C . THR A 1 93 ? -18.848 -5.302 14.153 1.00 96.19 93 THR A C 1
ATOM 729 O O . THR A 1 93 ? -18.671 -5.931 13.117 1.00 96.19 93 THR A O 1
ATOM 732 N N . THR A 1 94 ? -18.733 -3.969 14.201 1.00 96.00 94 THR A N 1
ATOM 733 C CA . THR A 1 94 ? -18.352 -3.166 13.023 1.00 96.00 94 THR A CA 1
ATOM 734 C C . THR A 1 94 ? -16.923 -3.472 12.569 1.00 96.00 94 THR A C 1
ATOM 736 O O . THR A 1 94 ? -16.651 -3.541 11.377 1.00 96.00 94 THR A O 1
ATOM 739 N N . LEU A 1 95 ? -15.991 -3.666 13.504 1.00 96.88 95 LEU A N 1
ATOM 740 C CA . LEU A 1 95 ? -14.628 -4.077 13.172 1.00 96.88 95 LEU A CA 1
ATOM 741 C C . LEU A 1 95 ? -14.609 -5.450 12.489 1.00 96.88 95 LEU A C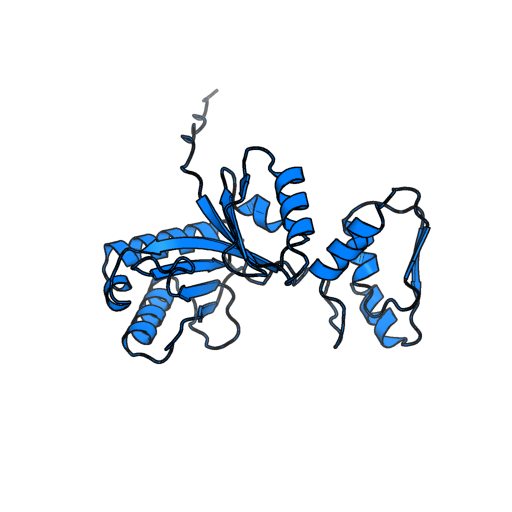 1
ATOM 743 O O . LEU A 1 95 ? -13.923 -5.610 11.485 1.00 96.88 95 LEU A O 1
ATOM 747 N N . LEU A 1 96 ? -15.348 -6.427 13.022 1.00 97.75 96 LEU A N 1
ATOM 748 C CA . LEU A 1 96 ? -15.403 -7.772 12.450 1.00 97.75 96 LEU A CA 1
ATOM 749 C C . LEU A 1 96 ? -15.972 -7.755 11.030 1.00 97.75 96 LEU A C 1
ATOM 751 O O . LEU A 1 96 ? -15.370 -8.364 10.154 1.00 97.75 96 LEU A O 1
ATOM 755 N N . SER A 1 97 ? -17.030 -6.980 10.766 1.00 96.81 97 SER A N 1
ATOM 756 C CA . SER A 1 97 ? -17.567 -6.865 9.405 1.00 96.81 97 SER A CA 1
ATOM 757 C C . SER A 1 97 ? -16.584 -6.207 8.433 1.00 96.81 97 SER A C 1
ATOM 759 O O . SER A 1 97 ? -16.512 -6.601 7.272 1.00 96.81 97 SER A O 1
ATOM 761 N N . MET A 1 98 ? -15.777 -5.242 8.892 1.00 97.12 98 MET A N 1
ATOM 762 C CA . MET A 1 98 ? -14.687 -4.692 8.079 1.00 97.12 98 MET A CA 1
ATOM 763 C C . MET A 1 98 ? -13.607 -5.742 7.789 1.00 97.12 98 MET A C 1
ATOM 765 O O . MET A 1 98 ? -13.093 -5.788 6.675 1.00 97.12 98 MET A O 1
ATOM 769 N N . ILE A 1 99 ? -13.246 -6.572 8.775 1.00 97.88 99 ILE A N 1
ATOM 770 C CA . ILE A 1 99 ? -12.264 -7.652 8.599 1.00 97.88 99 ILE A CA 1
ATOM 771 C C . ILE A 1 99 ? -12.787 -8.688 7.601 1.00 97.88 99 ILE A C 1
ATOM 773 O O . ILE A 1 99 ? -12.048 -9.084 6.705 1.00 97.88 99 ILE A O 1
ATOM 777 N N . GLU A 1 100 ? -14.042 -9.111 7.737 1.00 96.88 100 GLU A N 1
ATOM 778 C CA . GLU A 1 100 ? -14.698 -10.053 6.824 1.00 96.88 100 GLU A CA 1
ATOM 779 C C . GLU A 1 100 ? -14.730 -9.503 5.398 1.00 96.88 100 GLU A C 1
ATOM 781 O O . GLU A 1 100 ? -14.232 -10.164 4.493 1.00 96.88 100 GLU A O 1
ATOM 786 N N . ALA A 1 101 ? -15.160 -8.250 5.212 1.00 95.81 101 ALA A N 1
ATOM 787 C CA . ALA A 1 101 ? -15.173 -7.607 3.899 1.00 95.81 101 ALA A CA 1
ATOM 788 C C . ALA A 1 101 ? -13.787 -7.571 3.232 1.00 95.81 101 ALA A C 1
ATOM 790 O O . ALA A 1 101 ? -13.694 -7.689 2.016 1.00 95.81 101 ALA A O 1
ATOM 791 N N . VAL A 1 102 ? -12.707 -7.417 4.008 1.00 97.50 102 VAL A N 1
ATOM 792 C CA . VAL A 1 102 ? -11.335 -7.506 3.484 1.00 97.50 102 VAL A CA 1
ATOM 793 C C . VAL A 1 102 ? -10.960 -8.944 3.146 1.00 97.50 102 VAL A C 1
ATOM 795 O O . VAL A 1 102 ? -10.371 -9.179 2.097 1.00 97.50 102 VAL A O 1
ATOM 798 N N . ARG A 1 103 ? -11.272 -9.908 4.016 1.00 97.25 103 ARG A N 1
ATOM 799 C CA . ARG A 1 103 ? -10.937 -11.323 3.798 1.00 97.25 103 ARG A CA 1
ATOM 800 C C . ARG A 1 103 ? -11.657 -11.903 2.583 1.00 97.25 103 ARG A C 1
ATOM 802 O O . ARG A 1 103 ? -11.040 -12.680 1.864 1.00 97.25 103 ARG A O 1
ATOM 809 N N . ASP A 1 104 ? -12.887 -11.472 2.321 1.00 96.62 104 ASP A N 1
ATOM 810 C CA . ASP A 1 104 ? -13.699 -11.903 1.176 1.00 96.62 104 ASP A CA 1
ATOM 811 C C . ASP A 1 104 ? -13.128 -11.456 -0.183 1.00 96.62 104 ASP A C 1
ATOM 813 O O . ASP A 1 104 ? -13.498 -12.012 -1.216 1.00 96.62 104 ASP A O 1
ATOM 817 N N . LEU A 1 105 ? -12.189 -10.499 -0.203 1.00 96.50 105 LEU A N 1
ATOM 818 C CA . LEU A 1 105 ? -11.456 -10.115 -1.418 1.00 96.50 105 LEU A CA 1
ATOM 819 C C . LEU A 1 105 ? -10.411 -11.157 -1.845 1.00 96.50 105 LEU A C 1
ATOM 821 O O . LEU A 1 105 ? -9.834 -11.032 -2.925 1.00 96.50 105 LEU A O 1
ATOM 825 N N . HIS A 1 106 ? -10.123 -12.152 -1.001 1.00 97.56 106 HIS A N 1
ATOM 826 C CA . HIS A 1 106 ? -9.005 -13.075 -1.182 1.00 97.56 106 HIS A CA 1
ATOM 827 C C . HIS A 1 106 ? -9.425 -14.539 -0.996 1.00 97.56 106 HIS A C 1
ATOM 829 O O . HIS A 1 106 ? -10.452 -14.833 -0.384 1.00 97.56 106 HIS A O 1
ATOM 835 N N . PRO A 1 107 ? -8.609 -15.495 -1.478 1.00 95.88 107 PRO A N 1
ATOM 836 C CA . PRO A 1 107 ? -8.739 -16.894 -1.093 1.00 95.88 107 PRO A CA 1
ATOM 837 C C . PRO A 1 107 ? -8.710 -17.081 0.430 1.00 95.88 107 PRO A C 1
ATOM 839 O O . PRO A 1 107 ? -8.069 -16.326 1.164 1.00 95.88 107 PRO A O 1
ATOM 842 N N . THR A 1 108 ? -9.371 -18.130 0.917 1.00 90.69 108 THR A N 1
ATOM 843 C CA . THR A 1 108 ? -9.569 -18.372 2.358 1.00 90.69 108 THR A CA 1
ATOM 844 C C . THR A 1 108 ? -8.276 -18.543 3.154 1.00 90.69 108 THR A C 1
ATOM 846 O O . THR A 1 108 ? -8.273 -18.343 4.367 1.00 90.69 108 THR A O 1
ATOM 849 N N . ASP A 1 109 ? -7.189 -18.932 2.493 1.00 92.69 109 ASP A N 1
ATOM 850 C CA . ASP A 1 109 ? -5.868 -19.146 3.073 1.00 92.69 109 ASP A CA 1
ATOM 851 C C . ASP A 1 109 ? -4.941 -17.931 2.940 1.00 92.69 109 ASP A C 1
ATOM 853 O O . ASP A 1 109 ? -3.799 -18.023 3.363 1.00 92.69 109 ASP A O 1
ATOM 857 N N . ALA A 1 110 ? -5.394 -16.786 2.420 1.00 95.50 110 ALA A N 1
ATOM 858 C CA . ALA A 1 110 ? -4.543 -15.608 2.216 1.00 95.50 110 ALA A CA 1
ATOM 859 C C . ALA A 1 110 ? -4.117 -14.891 3.513 1.00 95.50 110 ALA A C 1
ATOM 861 O O . ALA A 1 110 ? -3.160 -14.118 3.504 1.00 95.50 110 ALA A O 1
ATOM 862 N N . PHE A 1 111 ? -4.821 -15.133 4.623 1.00 96.88 111 PHE A N 1
ATOM 863 C CA . PHE A 1 111 ? -4.546 -14.526 5.926 1.00 96.88 111 PHE A CA 1
ATOM 864 C C . PHE A 1 111 ? -4.423 -15.613 6.992 1.00 96.88 111 PHE A C 1
ATOM 866 O O . PHE A 1 111 ? -5.384 -16.341 7.240 1.00 96.88 111 PHE A O 1
ATOM 873 N N . GLN A 1 112 ? -3.272 -15.698 7.660 1.00 96.56 112 GLN A N 1
ATOM 874 C CA . GLN A 1 112 ? -3.067 -16.587 8.813 1.00 96.56 112 GLN A CA 1
ATOM 875 C C . GLN A 1 112 ? -2.737 -15.812 10.094 1.00 96.56 112 GLN A C 1
ATOM 877 O O . GLN A 1 112 ? -2.932 -16.307 11.208 1.00 96.56 112 GLN A O 1
ATOM 882 N N . THR A 1 113 ? -2.262 -14.578 9.945 1.00 97.19 113 THR A N 1
ATOM 883 C CA . THR A 1 113 ? -1.799 -13.728 11.041 1.00 97.19 113 THR A CA 1
ATOM 884 C C . THR A 1 113 ? -2.491 -12.368 11.045 1.00 97.19 113 THR A C 1
ATOM 886 O O . THR A 1 113 ? -2.894 -11.839 10.004 1.00 97.19 113 THR A O 1
ATOM 889 N N . VAL A 1 114 ? -2.615 -11.777 12.233 1.00 96.94 114 VAL A N 1
ATOM 890 C CA . VAL A 1 114 ? -3.118 -10.418 12.436 1.00 96.94 114 VAL A CA 1
ATOM 891 C C . VAL A 1 114 ? -2.097 -9.592 13.202 1.00 96.94 114 VAL A C 1
ATOM 893 O O . VAL A 1 114 ? -1.554 -10.023 14.213 1.00 96.94 114 VAL A O 1
ATOM 896 N N . ARG A 1 115 ? -1.855 -8.372 12.724 1.00 95.94 115 ARG A N 1
ATOM 897 C CA . ARG A 1 115 ? -1.034 -7.373 13.406 1.00 95.94 115 ARG A CA 1
ATOM 898 C C . ARG A 1 115 ? -1.857 -6.124 13.659 1.00 95.94 115 ARG A C 1
ATOM 900 O O . ARG A 1 115 ? -2.372 -5.514 12.721 1.00 95.94 115 ARG A O 1
ATOM 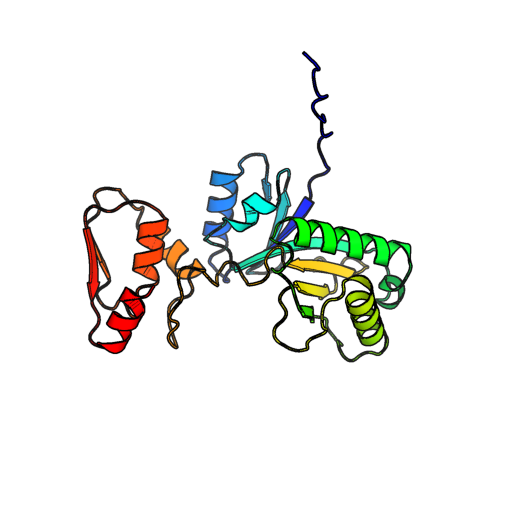907 N N . VAL A 1 116 ? -1.889 -5.678 14.911 1.00 95.25 116 VAL A N 1
ATOM 908 C CA . VAL A 1 116 ? -2.448 -4.370 15.273 1.00 95.25 116 VAL A CA 1
ATOM 909 C C . VAL A 1 116 ? -1.323 -3.369 15.513 1.00 95.25 116 VAL A C 1
ATOM 911 O O . VAL A 1 116 ? -0.535 -3.500 16.447 1.00 95.25 116 VAL A O 1
ATOM 914 N N . SER A 1 117 ? -1.269 -2.332 14.683 1.00 94.75 117 SER A N 1
ATOM 915 C CA . SER A 1 117 ? -0.349 -1.206 14.818 1.00 94.75 117 SER A CA 1
ATOM 916 C C . SER A 1 117 ? -1.062 -0.022 15.465 1.00 94.75 117 SER A C 1
ATOM 918 O O . SER A 1 117 ? -2.001 0.543 14.903 1.00 94.75 117 SER A O 1
ATOM 920 N N . ALA A 1 118 ? -0.624 0.357 16.661 1.00 92.81 118 ALA A N 1
ATOM 921 C CA . ALA A 1 118 ? -1.213 1.446 17.426 1.00 92.81 118 ALA A CA 1
ATOM 922 C C . ALA A 1 118 ? -0.166 2.098 18.333 1.00 92.81 118 ALA A C 1
ATOM 924 O O . ALA A 1 118 ? 0.731 1.427 18.848 1.00 92.81 118 ALA A O 1
ATOM 925 N N . ALA A 1 119 ? -0.302 3.400 18.586 1.00 86.56 119 ALA A N 1
ATOM 926 C CA . ALA A 1 119 ? 0.479 4.047 19.636 1.00 86.56 119 ALA A CA 1
ATOM 927 C C . ALA A 1 119 ? 0.085 3.466 21.007 1.00 86.56 119 ALA A C 1
ATOM 929 O O . ALA A 1 119 ? -1.099 3.407 21.342 1.00 86.56 119 ALA A O 1
ATOM 930 N N . GLY A 1 120 ? 1.076 3.041 21.798 1.00 83.69 120 GLY A N 1
ATOM 931 C CA . GLY A 1 120 ? 0.835 2.376 23.083 1.00 83.69 120 GLY A CA 1
ATOM 932 C C . GLY A 1 120 ? 0.313 0.942 22.947 1.00 83.69 120 GLY A C 1
ATOM 933 O O . GLY A 1 120 ? -0.483 0.517 23.788 1.00 83.69 120 GLY A O 1
ATOM 934 N N . ALA A 1 121 ? 0.740 0.217 21.903 1.00 82.00 121 ALA A N 1
ATOM 935 C CA . ALA A 1 121 ? 0.343 -1.165 21.609 1.00 82.00 121 ALA A CA 1
ATOM 936 C C . ALA A 1 121 ? 0.437 -2.118 22.817 1.00 82.00 121 ALA A C 1
ATOM 938 O O . ALA A 1 121 ? -0.376 -3.032 22.926 1.00 82.00 121 ALA A O 1
ATOM 939 N N . ASP A 1 122 ? 1.339 -1.859 23.764 1.00 85.19 122 ASP A N 1
ATOM 940 C CA . ASP A 1 122 ? 1.532 -2.682 24.968 1.00 85.19 122 ASP A CA 1
ATOM 941 C C . ASP A 1 122 ? 0.530 -2.388 26.101 1.00 85.19 122 ASP A C 1
ATOM 943 O O . ASP A 1 122 ? 0.570 -3.005 27.166 1.00 85.19 122 ASP A O 1
ATOM 947 N N . SER A 1 123 ? -0.382 -1.429 25.916 1.00 91.44 123 SER A N 1
ATOM 948 C CA . SER A 1 123 ? -1.405 -1.127 26.917 1.00 91.44 123 SER A CA 1
ATOM 949 C C . SER A 1 123 ? -2.381 -2.294 27.094 1.00 91.44 123 SER A C 1
ATOM 951 O O . SER A 1 123 ? -2.824 -2.907 26.126 1.00 91.44 123 SER A O 1
ATOM 953 N N . ALA A 1 124 ? -2.819 -2.540 28.334 1.00 91.81 124 ALA A N 1
ATOM 954 C CA . ALA A 1 124 ? -3.767 -3.615 28.651 1.00 91.81 124 ALA A CA 1
ATOM 955 C C . ALA A 1 124 ? -5.067 -3.569 27.820 1.00 91.81 124 ALA A C 1
ATOM 957 O O . ALA A 1 124 ? -5.655 -4.606 27.524 1.00 91.81 124 ALA A O 1
ATOM 958 N N . VAL A 1 125 ? -5.519 -2.371 27.427 1.00 92.62 125 VAL A N 1
ATOM 959 C CA . VAL A 1 125 ? -6.697 -2.204 26.561 1.00 92.62 125 VAL A CA 1
ATOM 960 C C . VAL A 1 125 ? -6.433 -2.739 25.155 1.00 92.62 125 VAL A C 1
ATOM 962 O O . VAL A 1 125 ? -7.294 -3.422 24.608 1.00 92.62 125 VAL A O 1
ATOM 965 N N . LEU A 1 126 ? -5.268 -2.439 24.576 1.00 92.12 126 LEU A N 1
ATOM 966 C CA . LEU A 1 126 ? -4.926 -2.880 23.227 1.00 92.12 126 LEU A CA 1
ATOM 967 C C . LEU A 1 126 ? -4.533 -4.351 23.185 1.00 92.12 126 LEU A C 1
ATOM 969 O O . LEU A 1 126 ? -4.943 -5.029 22.252 1.00 92.12 126 LEU A O 1
ATOM 973 N N . THR A 1 127 ? -3.854 -4.867 24.211 1.00 93.38 127 THR A N 1
ATOM 974 C CA . THR A 1 127 ? -3.612 -6.311 24.348 1.00 93.38 127 THR A CA 1
ATOM 975 C C . THR A 1 127 ? -4.926 -7.087 24.347 1.00 93.38 127 THR A C 1
ATOM 977 O O . THR A 1 127 ? -5.112 -7.960 23.506 1.00 93.38 127 THR A O 1
ATOM 980 N N . ARG A 1 128 ? -5.899 -6.680 25.175 1.00 94.19 128 ARG A N 1
ATOM 981 C CA . ARG A 1 128 ? -7.231 -7.302 25.180 1.00 94.19 128 ARG A CA 1
ATOM 982 C C . ARG A 1 128 ? -7.948 -7.183 23.833 1.00 94.19 128 ARG A C 1
ATOM 984 O O . ARG A 1 128 ? -8.663 -8.093 23.432 1.00 94.19 128 ARG A O 1
ATOM 991 N N . TRP A 1 129 ? -7.798 -6.052 23.147 1.00 94.38 129 TRP A N 1
ATOM 992 C CA . TRP A 1 129 ? -8.413 -5.858 21.836 1.00 94.38 129 TRP A CA 1
ATOM 993 C C . TRP A 1 129 ? -7.825 -6.812 20.790 1.00 94.38 129 TRP A C 1
ATOM 995 O O . TRP A 1 129 ? -8.590 -7.430 20.056 1.00 94.38 129 TRP A O 1
ATOM 1005 N N . ARG A 1 130 ? -6.496 -6.997 20.768 1.00 94.62 130 ARG A N 1
ATOM 1006 C CA . ARG A 1 130 ? -5.826 -7.974 19.894 1.00 94.62 130 ARG A CA 1
ATOM 1007 C C . ARG A 1 130 ? -6.258 -9.405 20.188 1.00 94.62 130 ARG A C 1
ATOM 1009 O O . ARG A 1 130 ? -6.598 -10.119 19.254 1.00 94.62 130 ARG A O 1
ATOM 1016 N N . GLU A 1 131 ? -6.315 -9.788 21.463 1.00 94.56 131 GLU A N 1
ATOM 1017 C CA . GLU A 1 131 ? -6.786 -11.113 21.891 1.00 94.56 131 GLU A CA 1
ATOM 1018 C C . GLU A 1 131 ? -8.207 -11.391 21.389 1.00 94.56 131 GLU A C 1
ATOM 1020 O O . GLU A 1 131 ? -8.454 -12.441 20.804 1.00 94.56 131 GLU A O 1
ATOM 1025 N N . MET A 1 132 ? -9.124 -10.426 21.533 1.00 95.69 132 MET A N 1
ATOM 1026 C CA . MET A 1 132 ? -10.493 -10.562 21.023 1.00 95.69 132 MET A CA 1
ATOM 1027 C C . MET A 1 132 ? -10.535 -10.697 19.495 1.00 95.69 132 MET A C 1
ATOM 1029 O O . MET A 1 132 ? -11.327 -11.479 18.974 1.00 95.69 132 MET A O 1
ATOM 1033 N N . ILE A 1 133 ? -9.710 -9.936 18.762 1.00 96.62 133 ILE A N 1
ATOM 1034 C CA . ILE A 1 133 ? -9.627 -10.041 17.296 1.00 96.62 133 ILE A CA 1
ATOM 1035 C C . ILE A 1 133 ? -9.115 -11.428 16.904 1.00 96.62 133 ILE A C 1
ATOM 1037 O O . ILE A 1 133 ? -9.731 -12.081 16.064 1.00 96.62 133 ILE A O 1
ATOM 1041 N N . ALA A 1 134 ? -8.026 -11.894 17.515 1.00 96.25 134 ALA A N 1
ATOM 1042 C CA . ALA A 1 134 ? -7.453 -13.211 17.257 1.00 96.25 134 ALA A CA 1
ATOM 1043 C C . ALA A 1 134 ? -8.463 -14.334 17.549 1.00 96.25 134 ALA A C 1
ATOM 1045 O O . ALA A 1 134 ? -8.680 -15.200 16.705 1.00 96.25 134 ALA A O 1
ATOM 1046 N N . GLU A 1 135 ? -9.154 -14.269 18.692 1.00 96.62 135 GLU A N 1
ATOM 1047 C CA . GLU A 1 135 ? -10.171 -15.247 19.093 1.00 96.62 135 GLU A CA 1
ATOM 1048 C C . GLU A 1 135 ? -11.331 -15.328 18.090 1.00 96.62 135 GLU A C 1
ATOM 1050 O O . GLU A 1 135 ? -11.716 -16.422 17.688 1.00 96.62 135 GLU A O 1
ATOM 1055 N N . GLN A 1 136 ? -11.879 -14.188 17.655 1.00 96.75 136 GLN A N 1
ATOM 1056 C CA . GLN A 1 136 ? -13.027 -14.186 16.740 1.00 96.75 136 GLN A CA 1
ATOM 1057 C C . GLN A 1 136 ? -12.656 -14.481 15.286 1.00 96.75 136 GLN A C 1
ATOM 1059 O O . GLN A 1 136 ? -13.458 -15.046 14.549 1.00 96.75 136 GLN A O 1
ATOM 1064 N N . THR A 1 137 ? -11.462 -14.084 14.845 1.00 96.00 137 THR A N 1
ATOM 1065 C CA . THR A 1 137 ? -11.041 -14.274 13.447 1.00 96.00 137 THR A CA 1
ATOM 1066 C C . THR A 1 137 ? -10.359 -15.617 13.202 1.00 96.00 137 THR A C 1
ATOM 1068 O O . THR A 1 137 ? -10.293 -16.053 12.049 1.00 96.00 137 THR A O 1
ATOM 1071 N N . GLY A 1 138 ? -9.841 -16.248 14.263 1.00 96.25 138 GLY A N 1
ATOM 1072 C CA . GLY A 1 138 ? -8.977 -17.426 14.204 1.00 96.25 138 GLY A CA 1
ATOM 1073 C C . GLY A 1 138 ? -7.541 -17.126 13.752 1.00 96.25 138 GLY A C 1
ATOM 1074 O O . GLY A 1 138 ? -6.776 -18.061 13.527 1.00 96.25 138 GLY A O 1
ATOM 1075 N N . LEU A 1 139 ? -7.172 -15.850 13.587 1.00 96.62 139 LEU A N 1
ATOM 1076 C CA . LEU A 1 139 ? -5.835 -15.438 13.155 1.00 96.62 139 LEU A CA 1
ATOM 1077 C C . LEU A 1 139 ? -4.864 -15.388 14.337 1.00 96.62 139 LEU A C 1
ATOM 1079 O O . LEU A 1 139 ? -5.233 -15.020 15.451 1.00 96.62 139 LEU A O 1
ATOM 1083 N N . SER A 1 140 ? -3.594 -15.698 14.081 1.00 95.88 140 SER A N 1
ATOM 1084 C CA . SER A 1 140 ? -2.544 -15.598 15.104 1.00 95.88 140 SER A CA 1
ATOM 1085 C C . SER A 1 140 ? -2.097 -14.143 15.292 1.00 95.88 140 SER A C 1
ATOM 1087 O O . SER A 1 140 ? -1.708 -13.500 14.316 1.00 95.88 140 SER A O 1
ATOM 1089 N N . ASP A 1 141 ? -2.125 -13.625 16.525 1.00 94.31 141 ASP A N 1
ATOM 1090 C CA . ASP A 1 141 ? -1.592 -12.288 16.848 1.00 94.31 141 ASP A CA 1
ATOM 1091 C C . ASP A 1 141 ? -0.060 -12.277 16.752 1.00 94.31 141 ASP A C 1
ATOM 1093 O O . ASP A 1 141 ? 0.618 -13.142 17.314 1.00 94.31 141 ASP A O 1
ATOM 1097 N N . VAL A 1 142 ? 0.491 -11.291 16.045 1.00 93.69 142 VAL A N 1
ATOM 1098 C CA . VAL A 1 142 ? 1.932 -11.146 15.802 1.00 93.69 142 VAL A CA 1
ATOM 1099 C C . VAL A 1 142 ? 2.389 -9.696 15.966 1.00 93.69 142 VAL A C 1
ATOM 1101 O O . VAL A 1 142 ? 1.677 -8.743 15.644 1.00 93.69 142 VAL A O 1
ATOM 1104 N N . ALA A 1 143 ? 3.627 -9.514 16.434 1.00 84.69 143 ALA A N 1
ATOM 1105 C CA . ALA A 1 143 ? 4.179 -8.189 16.730 1.00 84.69 143 ALA A CA 1
ATOM 1106 C C . ALA A 1 143 ? 4.667 -7.418 15.485 1.00 84.69 143 ALA A C 1
ATOM 1108 O O . ALA A 1 143 ? 4.519 -6.191 15.420 1.00 84.69 143 ALA A O 1
ATOM 1109 N N . ASP A 1 144 ? 5.211 -8.126 14.485 1.00 81.19 144 ASP A N 1
ATOM 1110 C CA . ASP A 1 144 ? 6.022 -7.524 13.415 1.00 81.19 144 ASP A CA 1
ATOM 1111 C C . ASP A 1 144 ? 5.440 -7.696 12.010 1.00 81.19 144 ASP A C 1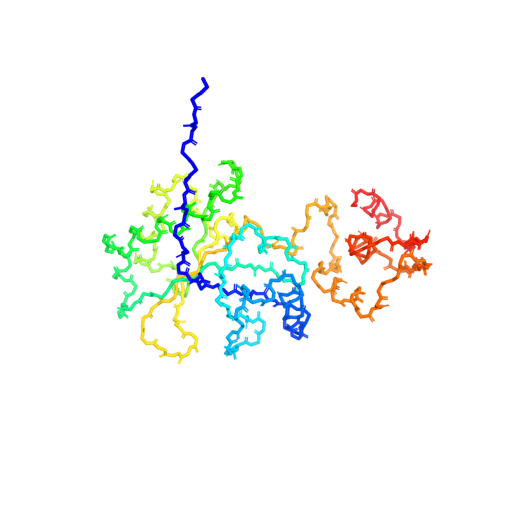
ATOM 1113 O O . ASP A 1 144 ? 5.049 -6.718 11.376 1.00 81.19 144 ASP A O 1
ATOM 1117 N N . GLU A 1 145 ? 5.358 -8.909 11.478 1.00 85.00 145 GLU A N 1
ATOM 1118 C CA . GLU A 1 145 ? 4.799 -9.128 10.143 1.00 85.00 145 GLU A CA 1
ATOM 1119 C C . GLU A 1 145 ? 3.498 -9.901 10.249 1.00 85.00 145 GLU A C 1
ATOM 1121 O O . GLU A 1 145 ? 3.513 -11.068 10.617 1.00 85.00 145 GLU A O 1
ATOM 1126 N N . GLY A 1 146 ? 2.392 -9.222 9.937 1.00 89.31 146 GLY A N 1
ATOM 1127 C CA . GLY A 1 146 ? 1.067 -9.822 9.860 1.00 89.31 146 GLY A CA 1
ATOM 1128 C C . GLY A 1 146 ? 0.440 -9.616 8.486 1.00 89.31 146 GLY A C 1
ATOM 1129 O O . GLY A 1 146 ? 0.624 -8.555 7.868 1.00 89.31 146 GLY A O 1
ATOM 1130 N N . ASP A 1 147 ? -0.312 -10.618 8.040 1.00 95.38 147 ASP A N 1
ATOM 1131 C CA . ASP A 1 147 ? -1.064 -10.594 6.785 1.00 95.38 147 ASP A CA 1
ATOM 1132 C C . ASP A 1 147 ? -2.169 -9.536 6.885 1.00 95.38 147 ASP A C 1
ATOM 1134 O O . ASP A 1 147 ? -2.207 -8.560 6.126 1.00 95.38 147 ASP A O 1
ATOM 1138 N N . LEU A 1 148 ? -3.016 -9.672 7.914 1.00 97.25 148 LEU A N 1
ATOM 1139 C CA . LEU A 1 148 ? -4.057 -8.709 8.239 1.00 97.25 148 LEU A CA 1
ATOM 1140 C C . LEU A 1 148 ? -3.460 -7.598 9.105 1.00 97.25 148 LEU A C 1
ATOM 1142 O O 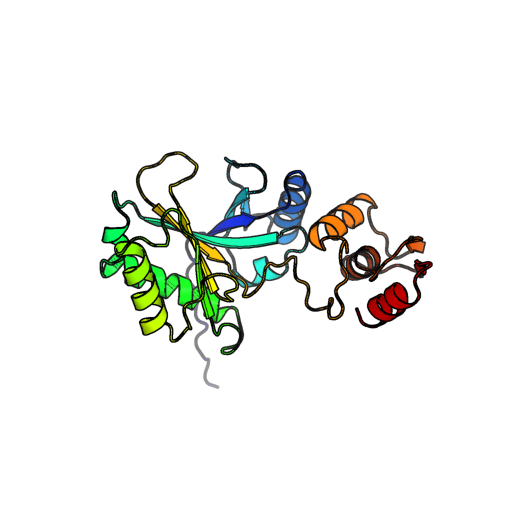. LEU A 1 148 ? -3.245 -7.764 10.306 1.00 97.25 148 LEU A O 1
ATOM 1146 N N . LEU A 1 149 ? -3.202 -6.442 8.499 1.00 97.88 149 LEU A N 1
ATOM 1147 C CA . LEU A 1 149 ? -2.718 -5.265 9.216 1.00 97.88 149 LEU A CA 1
ATOM 1148 C C . LEU A 1 149 ? -3.878 -4.331 9.565 1.00 97.88 149 LEU A C 1
ATOM 1150 O O . LEU A 1 149 ? -4.491 -3.740 8.674 1.00 97.88 149 LEU A O 1
ATOM 1154 N N . ILE A 1 150 ? -4.094 -4.125 10.862 1.00 97.75 150 ILE A N 1
ATOM 1155 C CA . ILE A 1 150 ? -5.049 -3.157 11.404 1.00 97.75 150 ILE A CA 1
ATOM 1156 C C . ILE A 1 150 ? -4.260 -2.007 12.035 1.00 97.75 150 ILE A C 1
ATOM 1158 O O . ILE A 1 150 ? -3.434 -2.222 12.921 1.00 97.75 150 ILE A O 1
ATOM 1162 N N . ARG A 1 151 ? -4.499 -0.770 11.602 1.00 97.25 151 ARG A N 1
ATOM 1163 C CA . ARG A 1 151 ? -3.941 0.437 12.222 1.00 97.25 151 ARG A CA 1
ATOM 1164 C C . ARG A 1 151 ? -5.011 1.120 13.062 1.00 97.25 151 ARG A C 1
ATOM 1166 O O . ARG A 1 151 ? -6.127 1.324 12.595 1.00 97.25 151 ARG A O 1
ATOM 1173 N N . LEU A 1 152 ? -4.645 1.514 14.275 1.00 96.88 152 LEU A N 1
ATOM 1174 C CA . LEU A 1 152 ? -5.470 2.335 15.154 1.00 96.88 152 LEU A CA 1
ATOM 1175 C C . LEU A 1 152 ? -4.728 3.633 15.473 1.00 96.88 152 LEU A C 1
ATOM 1177 O O . LEU A 1 152 ? -3.633 3.610 16.042 1.00 96.88 152 LEU A O 1
ATOM 1181 N N . ARG A 1 153 ? -5.335 4.775 15.146 1.00 95.50 153 ARG A N 1
ATOM 1182 C CA . ARG A 1 153 ? -4.748 6.095 15.416 1.00 95.50 153 ARG A CA 1
ATOM 1183 C C . ARG A 1 153 ? -5.800 7.149 15.748 1.00 95.50 153 ARG A C 1
ATOM 1185 O O . ARG A 1 153 ? -6.996 6.931 15.582 1.00 95.50 153 ARG A O 1
ATOM 1192 N N . ARG A 1 154 ? -5.334 8.309 16.214 1.00 95.19 154 ARG A N 1
ATOM 1193 C CA . ARG A 1 154 ? -6.160 9.522 16.247 1.00 95.19 154 ARG A CA 1
ATOM 1194 C C . ARG A 1 154 ? -6.399 10.033 14.817 1.00 95.19 154 ARG A C 1
ATOM 1196 O O . ARG A 1 154 ? -5.483 9.887 14.000 1.00 95.19 154 ARG A O 1
ATOM 1203 N N . PRO A 1 155 ? -7.570 10.630 14.534 1.00 94.56 155 PRO A N 1
ATOM 1204 C CA . PRO A 1 155 ? -7.832 11.280 13.255 1.00 94.56 155 PRO A CA 1
ATOM 1205 C C . PRO A 1 155 ? -6.772 12.325 12.911 1.00 94.56 155 PRO A C 1
ATOM 1207 O O . PRO A 1 155 ? -6.297 13.058 13.783 1.00 94.56 155 PRO A O 1
ATOM 1210 N N . LEU A 1 156 ? -6.374 12.371 11.639 1.00 92.94 156 LEU A N 1
ATOM 1211 C CA . LEU A 1 156 ? -5.322 13.281 11.171 1.00 92.94 156 LEU A CA 1
ATOM 1212 C C . LEU A 1 156 ? -5.786 14.743 11.109 1.00 92.94 156 LEU A C 1
ATOM 1214 O O . LEU A 1 156 ? -4.957 15.645 11.181 1.00 92.94 156 LEU A O 1
ATOM 1218 N N . ASP A 1 157 ? -7.093 14.975 11.003 1.00 90.50 157 ASP A N 1
ATOM 1219 C CA . ASP A 1 157 ? -7.727 16.299 11.034 1.00 90.50 157 ASP A CA 1
ATOM 1220 C C . ASP A 1 157 ? -7.897 16.857 12.457 1.00 90.50 157 ASP A C 1
ATOM 1222 O O . ASP A 1 157 ? -8.351 17.986 12.632 1.00 90.50 157 ASP A O 1
ATOM 1226 N N . GLY A 1 158 ? -7.522 16.082 13.480 1.00 91.12 158 GLY A N 1
ATOM 1227 C CA . GLY A 1 158 ? -7.677 16.458 14.881 1.00 91.12 158 GLY A CA 1
ATOM 1228 C C . GLY A 1 158 ? -9.093 16.272 15.429 1.00 91.12 158 GLY A C 1
ATOM 1229 O O . GLY A 1 158 ? -9.347 16.697 16.557 1.00 91.12 158 GLY A O 1
ATOM 1230 N N . ALA A 1 159 ? -10.003 15.636 14.682 1.00 91.56 159 ALA A N 1
ATOM 1231 C CA . ALA A 1 159 ? -11.324 15.291 15.188 1.00 91.56 159 ALA A CA 1
ATOM 1232 C C . ALA A 1 159 ? -11.236 14.390 16.433 1.00 91.56 159 ALA A C 1
ATOM 1234 O O . ALA A 1 159 ? -10.303 13.596 16.616 1.00 91.56 159 ALA A O 1
ATOM 1235 N N . GLU A 1 160 ? -12.236 14.496 17.309 1.00 94.00 160 GLU A N 1
ATOM 1236 C CA . GLU A 1 160 ? -12.363 13.560 18.421 1.00 94.00 160 GLU A CA 1
ATOM 1237 C C . GLU A 1 160 ? -12.674 12.156 17.903 1.00 94.00 160 GLU A C 1
ATOM 1239 O O . GLU A 1 160 ? -13.391 11.988 16.925 1.00 94.00 160 GLU A O 1
ATOM 1244 N N . GLY A 1 161 ? -12.168 11.133 18.590 1.00 95.12 161 GLY A N 1
ATOM 1245 C CA . GLY A 1 161 ? -12.408 9.743 18.214 1.00 95.12 161 GLY A CA 1
ATOM 1246 C C . GLY A 1 161 ? -11.138 8.982 17.865 1.00 95.12 161 GLY A C 1
ATOM 1247 O O . GLY A 1 161 ? -10.034 9.327 18.313 1.00 95.12 161 GLY A O 1
ATOM 1248 N N . TRP A 1 162 ? -11.332 7.909 17.103 1.00 95.94 162 TRP A N 1
ATOM 1249 C CA . TRP A 1 162 ? -10.297 6.993 16.640 1.00 95.94 162 TRP A CA 1
ATOM 1250 C C . TRP A 1 162 ? -10.589 6.538 15.217 1.00 95.94 162 TRP A C 1
ATOM 1252 O O . TRP A 1 162 ? -11.717 6.156 14.913 1.00 95.94 162 TRP A O 1
ATOM 1262 N N . ASP A 1 163 ? -9.558 6.508 14.383 1.00 96.75 163 ASP A N 1
ATOM 1263 C CA . ASP A 1 163 ? -9.623 5.873 13.075 1.00 96.75 163 ASP A CA 1
ATOM 1264 C C . ASP A 1 163 ? -9.068 4.457 13.169 1.00 96.75 163 ASP A C 1
ATOM 1266 O O . ASP A 1 163 ? -7.956 4.237 13.668 1.00 96.75 163 ASP A O 1
ATOM 1270 N N . VAL A 1 164 ? -9.850 3.510 12.657 1.00 97.75 164 VAL A N 1
ATOM 1271 C CA . VAL A 1 164 ? -9.424 2.136 12.407 1.00 97.75 164 VAL A CA 1
ATOM 1272 C C . VAL A 1 164 ? -9.270 1.959 10.906 1.00 97.75 164 VAL A C 1
ATOM 1274 O O . VAL A 1 164 ? -10.191 2.245 10.141 1.00 97.75 164 VAL A O 1
ATOM 1277 N N . LEU A 1 165 ? -8.103 1.477 10.496 1.00 98.31 165 LEU A N 1
ATOM 1278 C CA . LEU A 1 165 ? -7.764 1.227 9.104 1.00 98.31 165 LEU A CA 1
ATOM 1279 C C . LEU A 1 165 ? -7.349 -0.232 8.941 1.00 98.31 165 LEU A C 1
ATOM 1281 O O . LEU A 1 165 ? -6.516 -0.711 9.706 1.00 98.31 165 LEU A O 1
ATOM 1285 N N . ILE A 1 166 ? -7.874 -0.925 7.935 1.00 98.44 166 ILE A N 1
ATOM 1286 C CA . ILE A 1 166 ? -7.505 -2.311 7.622 1.00 98.44 166 ILE A CA 1
ATOM 1287 C C . ILE A 1 166 ? -6.906 -2.343 6.224 1.00 98.44 166 ILE A C 1
ATOM 1289 O O . ILE A 1 166 ? -7.547 -1.893 5.275 1.00 98.44 166 ILE A O 1
ATOM 1293 N N . ARG A 1 167 ? -5.671 -2.844 6.092 1.00 98.44 167 ARG A N 1
ATOM 1294 C CA . ARG A 1 167 ? -5.040 -2.996 4.775 1.00 98.44 167 ARG A CA 1
ATOM 1295 C C . ARG A 1 167 ? -5.845 -4.004 3.959 1.00 98.44 167 ARG A C 1
ATOM 1297 O O . ARG A 1 167 ? -6.068 -5.111 4.432 1.00 98.44 167 ARG A O 1
ATOM 1304 N N . LEU A 1 168 ? -6.229 -3.633 2.740 1.00 98.38 168 LEU A N 1
ATOM 1305 C CA . LEU A 1 168 ? -7.063 -4.475 1.879 1.00 98.38 168 LEU A CA 1
ATOM 1306 C C . LEU A 1 168 ? -6.328 -5.710 1.338 1.00 98.38 168 LEU A C 1
ATOM 1308 O O . LEU A 1 168 ? -6.974 -6.624 0.845 1.00 98.38 168 LEU A O 1
ATOM 1312 N N . SER A 1 169 ? -4.996 -5.743 1.409 1.00 97.75 169 SER A N 1
ATOM 1313 C CA . SER A 1 169 ? -4.149 -6.828 0.906 1.00 97.75 169 SER A CA 1
ATOM 1314 C C . SER A 1 169 ? -3.284 -7.466 2.012 1.00 97.75 169 SER A C 1
ATOM 1316 O O . SER A 1 169 ? -2.819 -6.751 2.910 1.00 97.75 169 SER A O 1
ATOM 1318 N N . PRO A 1 170 ? -2.979 -8.781 1.932 1.00 96.88 170 PRO A N 1
ATOM 1319 C CA . PRO A 1 170 ? -2.102 -9.477 2.886 1.00 96.88 170 PRO A CA 1
ATOM 1320 C C . PRO A 1 170 ? -0.689 -8.891 2.971 1.00 96.88 170 PRO A C 1
ATOM 1322 O O . PRO A 1 170 ? -0.064 -8.849 4.026 1.00 96.88 170 PRO A O 1
ATOM 1325 N N . ARG A 1 171 ? -0.172 -8.380 1.853 1.00 95.75 171 ARG A N 1
ATOM 1326 C CA . ARG A 1 171 ? 1.109 -7.669 1.762 1.00 95.75 171 ARG A CA 1
ATOM 1327 C C . ARG A 1 171 ? 0.890 -6.322 1.067 1.00 95.75 171 ARG A C 1
ATOM 1329 O O . ARG A 1 171 ? -0.090 -6.182 0.338 1.00 95.75 171 ARG A O 1
ATOM 1336 N N . PRO A 1 172 ? 1.748 -5.308 1.279 1.00 96.12 172 PRO A N 1
ATOM 1337 C CA . PRO A 1 172 ? 1.674 -4.066 0.507 1.00 96.12 172 PRO A CA 1
ATOM 1338 C C . PRO A 1 172 ? 1.667 -4.352 -1.003 1.00 96.12 172 PRO A C 1
ATOM 1340 O O . PRO A 1 172 ? 2.405 -5.224 -1.448 1.00 96.12 172 PRO A O 1
ATOM 1343 N N . LEU A 1 173 ? 0.912 -3.586 -1.793 1.00 97.06 173 LEU A N 1
ATOM 1344 C CA . LEU A 1 173 ? 0.848 -3.709 -3.258 1.00 97.06 173 LEU A CA 1
ATOM 1345 C C . LEU A 1 173 ? 2.200 -3.441 -3.941 1.00 97.06 173 LEU A C 1
ATOM 1347 O O . LEU A 1 173 ? 2.420 -3.815 -5.091 1.00 97.06 173 LEU A O 1
ATOM 1351 N N . SER A 1 174 ? 3.152 -2.820 -3.240 1.00 95.00 174 SER A N 1
ATOM 1352 C CA . SER A 1 174 ? 4.539 -2.714 -3.704 1.00 95.00 174 SER A CA 1
ATOM 1353 C C . SER A 1 174 ? 5.308 -4.042 -3.672 1.00 95.00 174 SER A C 1
ATOM 1355 O O . SER A 1 174 ? 6.353 -4.153 -4.315 1.00 95.00 174 SER A O 1
ATOM 1357 N N . VAL A 1 175 ? 4.832 -5.035 -2.913 1.00 94.75 175 VAL A N 1
ATOM 1358 C CA . VAL A 1 175 ? 5.359 -6.405 -2.895 1.00 94.75 175 VAL A CA 1
ATOM 1359 C C . VAL A 1 175 ? 4.669 -7.167 -4.018 1.00 94.75 175 VAL A C 1
ATOM 1361 O O . VAL A 1 175 ? 3.554 -7.648 -3.865 1.00 94.75 175 VAL A O 1
ATOM 1364 N N . ARG A 1 176 ? 5.315 -7.202 -5.182 1.00 94.94 176 ARG A N 1
ATOM 1365 C CA . ARG A 1 176 ? 4.751 -7.812 -6.387 1.00 94.94 176 ARG A CA 1
ATOM 1366 C C . ARG A 1 176 ? 5.008 -9.309 -6.421 1.00 94.94 176 ARG A C 1
ATOM 1368 O O . ARG A 1 176 ? 6.141 -9.725 -6.192 1.00 94.94 176 ARG A O 1
ATOM 1375 N N . ASP A 1 177 ? 4.003 -10.075 -6.828 1.00 93.69 177 ASP A N 1
ATOM 1376 C CA . ASP A 1 177 ? 4.092 -11.538 -6.932 1.00 93.69 177 ASP A CA 1
ATOM 1377 C C . ASP A 1 177 ? 5.156 -12.006 -7.930 1.00 93.69 177 ASP A C 1
ATOM 1379 O O . ASP A 1 177 ? 5.781 -13.045 -7.729 1.00 93.69 177 ASP A O 1
ATOM 1383 N N . TRP A 1 178 ? 5.426 -11.210 -8.975 1.00 95.31 178 TRP A N 1
ATOM 1384 C CA . TRP A 1 178 ? 6.498 -11.499 -9.933 1.00 95.31 178 TRP A CA 1
ATOM 1385 C C . TRP A 1 178 ? 7.889 -11.487 -9.277 1.00 95.31 178 TRP A C 1
ATOM 1387 O O . TRP A 1 178 ? 8.812 -12.135 -9.760 1.00 95.31 178 TRP A O 1
ATOM 1397 N N . ARG A 1 179 ? 8.073 -10.784 -8.148 1.00 95.94 179 ARG A N 1
ATOM 1398 C CA . ARG A 1 179 ? 9.378 -10.643 -7.490 1.00 95.94 179 ARG A CA 1
ATOM 1399 C C . ARG A 1 179 ? 9.691 -11.845 -6.599 1.00 95.94 179 ARG A C 1
ATOM 1401 O O . ARG A 1 179 ? 9.772 -11.736 -5.376 1.00 95.94 179 ARG A O 1
ATOM 1408 N N . VAL A 1 180 ? 9.944 -12.987 -7.225 1.00 96.56 180 VAL A N 1
ATOM 1409 C CA . VAL A 1 180 ? 10.334 -14.234 -6.546 1.00 96.56 180 VAL A CA 1
ATOM 1410 C C . VAL A 1 180 ? 11.793 -14.234 -6.073 1.00 96.56 180 VAL A C 1
ATOM 1412 O O . VAL A 1 180 ? 12.185 -15.044 -5.232 1.00 96.56 180 VAL A O 1
ATOM 1415 N N . CYS A 1 181 ? 12.622 -13.338 -6.613 1.00 96.25 181 CYS A N 1
ATOM 1416 C CA . CYS A 1 181 ? 13.994 -13.105 -6.192 1.00 96.25 181 CYS A CA 1
ATOM 1417 C C . CYS A 1 181 ? 14.200 -11.627 -5.826 1.00 96.25 181 CYS A C 1
ATOM 1419 O O . CYS A 1 181 ? 14.141 -10.728 -6.670 1.00 96.25 181 CYS A O 1
ATOM 1421 N N . ASN A 1 182 ? 14.467 -11.365 -4.544 1.00 92.69 182 ASN A N 1
ATOM 1422 C CA . ASN A 1 182 ? 14.699 -10.017 -4.032 1.00 92.69 182 ASN A CA 1
ATOM 1423 C C . ASN A 1 182 ? 16.190 -9.769 -3.763 1.00 92.69 182 ASN A C 1
ATOM 1425 O O . ASN A 1 182 ? 16.892 -10.652 -3.270 1.00 92.69 182 ASN A O 1
ATOM 1429 N N . ARG A 1 183 ? 16.666 -8.549 -4.041 1.00 93.56 183 ARG A N 1
ATOM 1430 C CA . ARG A 1 183 ? 18.040 -8.122 -3.737 1.00 93.56 183 ARG A CA 1
ATOM 1431 C C . ARG A 1 183 ? 18.049 -6.881 -2.845 1.00 93.56 183 ARG A C 1
ATOM 1433 O O . ARG A 1 183 ? 17.183 -6.019 -3.009 1.00 93.56 183 ARG A O 1
ATOM 1440 N N . PRO A 1 184 ? 19.034 -6.745 -1.938 1.00 93.25 184 PRO A N 1
ATOM 1441 C CA . PRO A 1 184 ? 19.242 -5.502 -1.204 1.00 93.25 184 PRO A CA 1
ATOM 1442 C C . PRO A 1 184 ? 19.395 -4.319 -2.164 1.00 93.25 184 PRO A C 1
ATOM 1444 O O . PRO A 1 184 ? 20.105 -4.417 -3.162 1.00 93.25 184 PRO A O 1
ATOM 1447 N N . GLY A 1 185 ? 18.709 -3.214 -1.875 1.00 91.94 185 GLY A N 1
ATOM 1448 C CA . GLY A 1 185 ? 18.740 -2.014 -2.717 1.00 91.94 185 GLY A CA 1
ATOM 1449 C C . GLY A 1 185 ? 17.959 -2.118 -4.031 1.00 91.94 185 GLY A C 1
ATOM 1450 O O . GLY A 1 185 ? 17.979 -1.166 -4.808 1.00 91.94 185 GLY A O 1
ATOM 1451 N N . ALA A 1 186 ? 17.253 -3.226 -4.294 1.00 95.06 186 ALA A N 1
ATOM 1452 C CA . ALA A 1 186 ? 16.367 -3.311 -5.449 1.00 95.06 186 ALA A CA 1
ATOM 1453 C C . ALA A 1 186 ? 15.300 -2.210 -5.388 1.00 95.06 186 ALA A C 1
ATOM 1455 O O . ALA A 1 186 ? 14.706 -1.955 -4.338 1.00 95.06 186 ALA A O 1
ATOM 1456 N N . LEU A 1 187 ? 15.040 -1.584 -6.537 1.00 96.44 187 LEU A N 1
ATOM 1457 C CA . LEU A 1 187 ? 14.089 -0.484 -6.655 1.00 96.44 187 LEU A CA 1
ATOM 1458 C C . LEU A 1 187 ? 12.703 -0.897 -6.128 1.00 96.44 187 LEU A C 1
ATOM 1460 O O . LEU A 1 187 ? 12.253 -2.033 -6.326 1.00 96.44 187 LEU A O 1
ATOM 1464 N N . ASN A 1 188 ? 12.014 0.027 -5.456 1.00 96.69 188 ASN A N 1
ATOM 1465 C CA . ASN A 1 188 ? 10.621 -0.170 -5.066 1.00 96.69 188 ASN A CA 1
ATOM 1466 C C . ASN A 1 188 ? 9.739 -0.233 -6.328 1.00 96.69 188 ASN A C 1
ATOM 1468 O O . ASN A 1 188 ? 9.897 0.588 -7.230 1.00 96.69 188 ASN A O 1
ATOM 1472 N N . ALA A 1 189 ? 8.812 -1.192 -6.402 1.00 97.38 189 ALA A N 1
ATOM 1473 C CA . ALA A 1 189 ? 7.968 -1.383 -7.583 1.00 97.38 189 ALA A CA 1
ATOM 1474 C C . ALA A 1 189 ? 7.073 -0.169 -7.906 1.00 97.38 189 ALA A C 1
ATOM 1476 O O . ALA A 1 189 ? 6.851 0.124 -9.075 1.00 97.38 189 ALA A O 1
ATOM 1477 N N . THR A 1 190 ? 6.600 0.581 -6.906 1.00 97.88 190 THR A N 1
ATOM 1478 C CA . THR A 1 190 ? 5.760 1.770 -7.139 1.00 97.88 190 THR A CA 1
ATOM 1479 C C . THR A 1 190 ? 6.584 2.943 -7.659 1.00 97.88 190 THR A C 1
ATOM 1481 O O . THR A 1 190 ? 6.156 3.633 -8.582 1.00 97.88 190 THR A O 1
ATOM 1484 N N . ALA A 1 191 ? 7.809 3.114 -7.147 1.00 98.19 191 ALA A N 1
ATOM 1485 C CA . ALA A 1 191 ? 8.770 4.070 -7.693 1.00 98.19 191 ALA A CA 1
ATOM 1486 C C . ALA A 1 191 ? 9.141 3.719 -9.140 1.00 98.19 191 ALA A C 1
ATOM 1488 O O . ALA A 1 191 ? 9.140 4.589 -10.007 1.00 98.19 191 ALA A O 1
ATOM 1489 N N . ALA A 1 192 ? 9.392 2.436 -9.420 1.00 98.19 192 ALA A N 1
ATOM 1490 C CA . ALA A 1 192 ? 9.625 1.955 -10.776 1.00 98.19 192 ALA A CA 1
ATOM 1491 C C . ALA A 1 192 ? 8.434 2.259 -11.697 1.00 98.19 192 ALA A C 1
ATOM 1493 O O . ALA A 1 192 ? 8.639 2.754 -12.800 1.00 98.19 192 ALA A O 1
ATOM 1494 N N . GLN A 1 193 ? 7.198 2.055 -11.234 1.00 98.00 193 GLN A N 1
ATOM 1495 C CA . GLN A 1 193 ? 6.003 2.364 -12.019 1.00 98.00 193 GLN A CA 1
ATOM 1496 C C . GLN A 1 193 ? 5.851 3.865 -12.312 1.00 98.00 193 GLN A C 1
ATOM 1498 O O . GLN A 1 193 ? 5.477 4.239 -13.424 1.00 98.00 193 GLN A O 1
ATOM 1503 N N . ALA A 1 194 ? 6.180 4.736 -11.355 1.00 97.94 194 ALA A N 1
ATOM 1504 C CA . ALA A 1 194 ? 6.221 6.180 -11.587 1.00 97.94 194 ALA A CA 1
ATOM 1505 C C . ALA A 1 194 ? 7.289 6.556 -12.631 1.00 97.94 194 ALA A C 1
ATOM 1507 O O . ALA A 1 194 ? 7.009 7.312 -13.561 1.00 97.94 194 ALA A O 1
ATOM 1508 N N . MET A 1 195 ? 8.489 5.969 -12.539 1.00 98.19 195 MET A N 1
ATOM 1509 C CA . MET A 1 195 ? 9.550 6.158 -13.536 1.00 98.19 195 MET A CA 1
ATOM 1510 C C . MET A 1 195 ? 9.117 5.693 -14.929 1.00 98.19 195 MET A C 1
ATOM 1512 O O . MET A 1 195 ? 9.382 6.388 -15.902 1.00 98.19 195 MET A O 1
ATOM 1516 N N . VAL A 1 196 ? 8.422 4.558 -15.030 1.00 97.88 196 VAL A N 1
ATOM 1517 C CA . VAL A 1 196 ? 7.860 4.057 -16.293 1.00 97.88 196 VAL A CA 1
ATOM 1518 C C . VAL A 1 196 ? 6.850 5.042 -16.873 1.00 97.88 196 VAL A C 1
ATOM 1520 O O . VAL A 1 196 ? 6.937 5.366 -18.051 1.00 97.88 196 VAL A O 1
ATOM 1523 N N . ARG A 1 197 ? 5.921 5.573 -16.068 1.00 97.00 197 ARG A N 1
ATOM 1524 C CA . ARG A 1 197 ? 4.948 6.575 -16.540 1.00 97.00 197 ARG A CA 1
ATOM 1525 C C . ARG A 1 197 ? 5.633 7.821 -17.108 1.00 97.00 197 ARG A C 1
ATOM 1527 O O . ARG A 1 197 ? 5.218 8.319 -18.152 1.00 97.00 197 ARG A O 1
ATOM 1534 N N . LEU A 1 198 ? 6.719 8.282 -16.482 1.00 97.56 198 LEU A N 1
ATOM 1535 C CA . LEU A 1 198 ? 7.490 9.437 -16.960 1.00 97.56 198 LEU A CA 1
ATOM 1536 C C . LEU A 1 198 ? 8.097 9.240 -18.356 1.00 97.56 198 LEU A C 1
ATOM 1538 O O . LEU A 1 198 ? 8.323 10.231 -19.047 1.00 97.56 198 LEU A O 1
ATOM 1542 N N . THR A 1 199 ? 8.344 8.000 -18.796 1.00 96.44 199 THR A N 1
ATOM 1543 C CA . THR A 1 199 ? 8.876 7.740 -20.144 1.00 96.44 199 THR A CA 1
ATOM 1544 C C . THR A 1 199 ? 7.810 7.762 -21.235 1.00 96.44 199 THR A C 1
ATOM 1546 O O . THR A 1 199 ? 8.166 7.592 -22.394 1.00 96.44 199 THR A O 1
ATOM 1549 N N . GLN A 1 200 ? 6.528 7.929 -20.883 1.00 96.12 200 GLN A N 1
ATOM 1550 C CA . GLN A 1 200 ? 5.380 7.852 -21.798 1.00 96.12 200 GLN A CA 1
ATOM 1551 C C . GLN A 1 200 ? 5.438 6.606 -22.709 1.00 96.12 200 GLN A C 1
ATOM 1553 O O . GLN A 1 200 ? 5.600 6.734 -23.923 1.00 96.12 200 GLN A O 1
ATOM 1558 N N . PRO A 1 201 ? 5.343 5.393 -22.124 1.00 96.31 201 PRO A N 1
ATOM 1559 C CA . PRO A 1 201 ? 5.562 4.126 -22.818 1.00 96.31 201 PRO A CA 1
ATOM 1560 C C . PRO A 1 201 ? 4.797 3.979 -24.138 1.00 96.31 201 PRO A C 1
ATOM 1562 O O . PRO A 1 201 ? 3.577 4.148 -24.180 1.00 96.31 201 PRO A O 1
ATOM 1565 N N . ASN A 1 202 ? 5.499 3.563 -25.191 1.00 96.81 202 ASN A N 1
ATOM 1566 C CA . ASN A 1 202 ? 4.922 3.214 -26.484 1.00 96.81 202 ASN A CA 1
ATOM 1567 C C . ASN A 1 202 ? 5.155 1.721 -26.817 1.00 96.81 202 ASN A C 1
ATOM 1569 O O . ASN A 1 202 ? 6.226 1.182 -26.514 1.00 96.81 202 ASN A O 1
ATOM 1573 N N . PRO A 1 203 ? 4.192 1.033 -27.462 1.00 97.06 203 PRO A N 1
ATOM 1574 C CA . PRO A 1 203 ? 4.372 -0.342 -27.937 1.00 97.06 203 PRO A CA 1
ATOM 1575 C C . PRO A 1 203 ? 5.615 -0.580 -28.808 1.00 97.06 203 PRO A C 1
ATOM 1577 O O . PRO A 1 203 ? 6.165 -1.677 -28.774 1.00 97.06 203 PRO A O 1
ATOM 1580 N N . ASP A 1 204 ? 6.083 0.430 -29.544 1.00 97.81 204 ASP A N 1
ATOM 1581 C CA . ASP A 1 204 ? 7.221 0.328 -30.466 1.00 97.81 204 ASP A CA 1
ATOM 1582 C C . ASP A 1 204 ? 8.583 0.677 -29.829 1.00 97.81 204 ASP A C 1
ATOM 1584 O O . ASP A 1 204 ? 9.617 0.659 -30.511 1.00 97.81 204 ASP A O 1
ATOM 1588 N N . ASP A 1 205 ? 8.613 0.961 -28.520 1.00 98.00 205 ASP A N 1
ATOM 1589 C CA . ASP A 1 205 ? 9.829 1.356 -27.805 1.00 98.00 205 ASP A CA 1
ATOM 1590 C C . ASP A 1 205 ? 10.940 0.300 -27.886 1.00 98.00 205 ASP A C 1
ATOM 1592 O O . ASP A 1 205 ? 10.710 -0.912 -27.820 1.00 98.00 205 ASP A O 1
ATOM 1596 N N . VAL A 1 206 ? 12.183 0.782 -27.934 1.00 97.94 206 VAL A N 1
ATOM 1597 C CA . VAL A 1 206 ? 13.375 -0.008 -27.607 1.00 97.94 206 VAL A CA 1
ATOM 1598 C C . VAL A 1 206 ? 13.883 0.469 -26.257 1.00 97.94 206 VAL A C 1
ATOM 1600 O O . VAL A 1 206 ? 14.445 1.556 -26.143 1.00 97.94 206 VAL A O 1
ATOM 1603 N N . VAL A 1 207 ? 13.673 -0.346 -25.230 1.00 97.69 207 VAL A N 1
ATOM 1604 C CA . VAL A 1 207 ? 14.010 -0.026 -23.844 1.00 97.69 207 VAL A CA 1
ATOM 1605 C C . VAL A 1 207 ? 15.321 -0.706 -23.471 1.00 97.69 207 VAL A C 1
ATOM 1607 O O . VAL A 1 207 ? 15.456 -1.923 -23.598 1.00 97.69 207 VAL A O 1
ATOM 1610 N N . LEU A 1 208 ? 16.275 0.076 -22.968 1.00 97.88 208 LEU A N 1
ATOM 1611 C CA . LEU A 1 208 ? 17.516 -0.418 -22.379 1.00 97.88 208 LEU A CA 1
ATOM 1612 C C . LEU A 1 208 ? 17.593 0.022 -20.916 1.00 97.88 208 LEU A C 1
ATOM 1614 O O . LEU A 1 208 ? 17.596 1.216 -20.627 1.00 97.88 208 LEU A O 1
ATOM 1618 N N . ASN A 1 209 ? 17.710 -0.940 -20.005 1.00 97.69 209 ASN A N 1
ATOM 1619 C CA . ASN A 1 209 ? 18.091 -0.705 -18.619 1.00 97.69 209 ASN A CA 1
ATOM 1620 C C . ASN A 1 209 ? 19.549 -1.168 -18.417 1.00 97.69 209 ASN A C 1
ATOM 1622 O O . ASN A 1 209 ? 19.782 -2.367 -18.243 1.00 97.69 209 ASN A O 1
ATOM 1626 N N . PRO A 1 210 ? 20.538 -0.257 -18.481 1.00 96.88 210 PRO A N 1
ATOM 1627 C CA . PRO A 1 210 ? 21.956 -0.622 -18.526 1.00 96.88 210 PRO A CA 1
ATOM 1628 C C . PRO A 1 210 ? 22.534 -1.086 -17.178 1.00 96.88 210 PRO A C 1
ATOM 1630 O O . PRO A 1 210 ? 23.650 -1.598 -17.155 1.00 96.88 210 PRO A O 1
ATOM 1633 N N . ALA A 1 211 ? 21.798 -0.896 -16.078 1.00 96.62 211 ALA A N 1
ATOM 1634 C CA . ALA A 1 211 ? 22.149 -1.336 -14.728 1.00 96.62 211 ALA A CA 1
ATOM 1635 C C . ALA A 1 211 ? 20.897 -1.927 -14.062 1.00 96.62 211 ALA A C 1
ATOM 1637 O O . ALA A 1 211 ? 20.299 -1.348 -13.153 1.00 96.62 211 ALA A O 1
ATOM 1638 N N . CYS A 1 212 ? 20.421 -3.039 -14.620 1.00 97.38 212 CYS A N 1
ATOM 1639 C CA . CYS A 1 212 ? 19.080 -3.538 -14.364 1.00 97.38 212 CYS A CA 1
ATOM 1640 C C . CYS A 1 212 ? 18.895 -4.196 -12.996 1.00 97.38 212 CYS A C 1
ATOM 1642 O O . CYS A 1 212 ? 17.749 -4.331 -12.556 1.00 97.38 212 CYS A O 1
ATOM 1644 N N . GLY A 1 213 ? 19.970 -4.576 -12.303 1.00 97.88 213 GLY A N 1
ATOM 1645 C CA . GLY A 1 213 ? 19.900 -5.294 -11.040 1.00 97.88 213 GLY A CA 1
ATOM 1646 C C . GLY A 1 213 ? 19.055 -6.561 -11.183 1.00 97.88 213 GLY A C 1
ATOM 1647 O O . GLY A 1 213 ? 19.253 -7.360 -12.091 1.00 97.88 213 GLY A O 1
ATOM 1648 N N . SER A 1 214 ? 18.058 -6.719 -10.309 1.00 97.69 214 SER A N 1
ATOM 1649 C CA . SER A 1 214 ? 17.047 -7.786 -10.391 1.00 97.69 214 SER A CA 1
ATOM 1650 C C . SER A 1 214 ? 15.851 -7.446 -11.305 1.00 97.69 214 SER A C 1
ATOM 1652 O O . SER A 1 214 ? 14.745 -7.937 -11.089 1.00 97.69 214 SER A O 1
ATOM 1654 N N . ALA A 1 215 ? 16.067 -6.573 -12.295 1.00 97.62 215 ALA A N 1
ATOM 1655 C CA . ALA A 1 215 ? 15.159 -6.173 -13.375 1.00 97.62 215 ALA A CA 1
ATOM 1656 C C . ALA A 1 215 ? 13.848 -5.464 -12.994 1.00 97.62 215 ALA A C 1
ATOM 1658 O O . ALA A 1 215 ? 12.969 -5.336 -13.842 1.00 97.62 215 ALA A O 1
ATOM 1659 N N . THR A 1 216 ? 13.722 -4.896 -11.788 1.00 98.06 216 THR A N 1
ATOM 1660 C CA . THR A 1 216 ? 12.458 -4.265 -11.344 1.00 98.06 216 THR A CA 1
ATOM 1661 C C . THR A 1 216 ? 11.873 -3.269 -12.349 1.00 98.06 216 THR A C 1
ATOM 1663 O O . THR A 1 216 ? 10.703 -3.373 -12.700 1.00 98.06 216 THR A O 1
ATOM 1666 N N . LEU A 1 217 ? 12.674 -2.314 -12.830 1.00 97.62 217 LEU A N 1
ATOM 1667 C CA . LEU A 1 217 ? 12.185 -1.295 -13.763 1.00 97.62 217 LEU A CA 1
ATOM 1668 C C . LEU A 1 217 ? 11.752 -1.898 -15.109 1.00 97.62 217 LEU A C 1
ATOM 1670 O O . LEU A 1 217 ? 10.793 -1.427 -15.710 1.00 97.62 217 LEU A O 1
ATOM 1674 N N . LEU A 1 218 ? 12.442 -2.947 -15.572 1.00 97.69 218 LEU A N 1
ATOM 1675 C CA . LEU A 1 218 ? 12.131 -3.600 -16.843 1.00 97.69 218 LEU A CA 1
ATOM 1676 C C . LEU A 1 218 ? 10.837 -4.418 -16.740 1.00 97.69 218 LEU A C 1
ATOM 1678 O O . LEU A 1 218 ? 9.993 -4.334 -17.628 1.00 97.69 218 LEU A O 1
ATOM 1682 N N . VAL A 1 219 ? 10.652 -5.148 -15.634 1.00 97.81 219 VAL A N 1
ATOM 1683 C CA . VAL A 1 219 ? 9.429 -5.919 -15.374 1.00 97.81 219 VAL A CA 1
ATOM 1684 C C . VAL A 1 219 ? 8.219 -4.996 -15.222 1.00 97.81 219 VAL A C 1
ATOM 1686 O O . VAL A 1 219 ? 7.177 -5.264 -15.819 1.00 97.81 219 VAL A O 1
ATOM 1689 N N . GLU A 1 220 ? 8.346 -3.878 -14.497 1.00 98.06 220 GLU A N 1
ATOM 1690 C CA . GLU A 1 220 ? 7.268 -2.882 -14.398 1.00 98.06 220 GLU A CA 1
ATOM 1691 C C . GLU A 1 220 ? 6.982 -2.216 -15.755 1.00 98.06 220 GLU A C 1
ATOM 1693 O O . GLU A 1 220 ? 5.819 -2.057 -16.125 1.00 98.06 220 GLU A O 1
ATOM 1698 N N . ARG A 1 221 ? 8.012 -1.919 -16.566 1.00 97.56 221 ARG A N 1
ATOM 1699 C CA . ARG A 1 221 ? 7.827 -1.379 -17.925 1.00 97.56 221 ARG A CA 1
ATOM 1700 C C . ARG A 1 221 ? 7.022 -2.320 -18.818 1.00 97.56 221 ARG A C 1
ATOM 1702 O O . ARG A 1 221 ? 6.168 -1.843 -19.565 1.00 97.56 221 ARG A O 1
ATOM 1709 N N . LEU A 1 222 ? 7.300 -3.620 -18.761 1.00 96.62 222 LEU A N 1
ATOM 1710 C CA . LEU A 1 222 ? 6.596 -4.632 -19.554 1.00 96.62 222 LEU A CA 1
ATOM 1711 C C . LEU A 1 222 ? 5.195 -4.938 -19.010 1.00 96.62 222 LEU A C 1
ATOM 1713 O O . LEU A 1 222 ? 4.304 -5.287 -19.778 1.00 96.62 222 LEU A O 1
ATOM 1717 N N . HIS A 1 223 ? 4.975 -4.747 -17.708 1.00 94.62 223 HIS A N 1
ATOM 1718 C CA . HIS A 1 223 ? 3.642 -4.800 -17.112 1.00 94.62 223 HIS A CA 1
ATOM 1719 C C . HIS A 1 223 ? 2.771 -3.587 -17.452 1.00 94.62 223 HIS A C 1
ATOM 1721 O O . HIS A 1 223 ? 1.554 -3.730 -17.529 1.00 94.62 223 HIS A O 1
ATOM 1727 N N . TYR A 1 224 ? 3.362 -2.399 -17.624 1.00 95.00 224 TYR A N 1
ATOM 1728 C CA . TYR A 1 224 ? 2.623 -1.208 -18.054 1.00 95.00 224 TYR A CA 1
ATOM 1729 C C . TYR A 1 224 ? 2.090 -1.368 -19.484 1.00 95.00 224 TYR A C 1
ATOM 1731 O O . TYR A 1 224 ? 0.977 -0.945 -19.787 1.00 95.00 224 TYR A O 1
ATOM 1739 N N . GLY A 1 225 ? 2.871 -1.996 -20.365 1.00 94.94 225 GLY A N 1
ATOM 1740 C CA . GLY A 1 225 ? 2.464 -2.275 -21.736 1.00 94.94 225 GLY A CA 1
ATOM 1741 C C . GLY A 1 225 ? 3.592 -2.873 -22.579 1.00 94.94 225 GLY A C 1
ATOM 1742 O O . GLY A 1 225 ? 4.731 -2.973 -22.114 1.00 94.94 225 GLY A O 1
ATOM 1743 N N . PRO A 1 226 ? 3.306 -3.249 -23.836 1.00 96.12 226 PRO A N 1
ATOM 1744 C CA . PRO A 1 226 ? 4.307 -3.829 -24.723 1.00 96.12 226 PRO A CA 1
ATOM 1745 C C . PRO A 1 226 ? 5.459 -2.856 -25.030 1.00 96.12 226 PRO A C 1
ATOM 1747 O O . PRO A 1 226 ? 5.366 -1.640 -24.831 1.00 96.12 226 PRO A O 1
ATOM 1750 N N . ALA A 1 227 ? 6.559 -3.425 -25.511 1.00 97.81 227 ALA A N 1
ATOM 1751 C CA . ALA A 1 227 ? 7.690 -2.733 -26.116 1.00 97.81 227 ALA A CA 1
ATOM 1752 C C . ALA A 1 227 ? 8.207 -3.607 -27.267 1.00 97.81 227 ALA A C 1
ATOM 1754 O O . ALA A 1 227 ? 8.124 -4.837 -27.187 1.00 97.81 227 ALA A O 1
ATOM 1755 N N . ARG A 1 228 ? 8.785 -3.004 -28.308 1.00 98.12 228 ARG A N 1
ATOM 1756 C CA . ARG A 1 228 ? 9.369 -3.748 -29.432 1.00 98.12 228 ARG A CA 1
ATOM 1757 C C . ARG A 1 228 ? 10.569 -4.568 -28.978 1.00 98.12 228 ARG A C 1
ATOM 1759 O O . ARG A 1 228 ? 10.735 -5.709 -29.398 1.00 98.12 228 ARG A O 1
ATOM 1766 N N . ILE A 1 229 ? 11.420 -3.967 -28.148 1.00 97.69 229 ILE A N 1
ATOM 1767 C CA . ILE A 1 229 ? 12.586 -4.613 -27.539 1.00 97.69 229 ILE A CA 1
ATOM 1768 C C . ILE A 1 229 ? 12.729 -4.098 -26.106 1.00 97.69 229 ILE A C 1
ATOM 1770 O O . ILE A 1 229 ? 12.645 -2.896 -25.866 1.00 97.69 229 ILE A O 1
ATOM 1774 N N . ALA A 1 230 ? 13.011 -4.998 -25.168 1.00 97.56 230 ALA A N 1
ATOM 1775 C CA . ALA A 1 230 ? 13.326 -4.674 -23.783 1.00 97.56 230 ALA A CA 1
ATOM 1776 C C . ALA A 1 230 ? 14.593 -5.433 -23.372 1.00 97.56 230 ALA A C 1
ATOM 1778 O O . ALA A 1 230 ? 14.624 -6.661 -23.402 1.00 97.56 230 ALA A O 1
ATOM 1779 N N . MET A 1 231 ? 15.652 -4.702 -23.026 1.00 98.12 231 MET A N 1
ATOM 1780 C CA . MET A 1 231 ? 16.956 -5.262 -22.666 1.00 98.12 231 MET A CA 1
ATOM 1781 C C . MET A 1 231 ? 17.390 -4.771 -21.287 1.00 98.12 231 MET A C 1
ATOM 1783 O O . MET A 1 231 ? 17.349 -3.575 -21.000 1.00 98.12 231 MET A O 1
ATOM 1787 N N . GLY A 1 232 ? 17.835 -5.703 -20.447 1.00 97.69 232 GLY A N 1
ATOM 1788 C CA . GLY A 1 232 ? 18.469 -5.426 -19.163 1.00 97.69 232 GLY A CA 1
ATOM 1789 C C . GLY A 1 232 ? 19.916 -5.903 -19.178 1.00 97.69 232 GLY A C 1
ATOM 1790 O O . GLY A 1 232 ? 20.180 -7.041 -19.561 1.00 97.69 232 GLY A O 1
ATOM 1791 N N . CYS A 1 233 ? 20.837 -5.040 -18.759 1.00 97.94 233 CYS A N 1
ATOM 1792 C CA . CYS A 1 233 ? 22.246 -5.374 -18.579 1.00 97.94 233 CYS A CA 1
ATOM 1793 C C . CYS A 1 233 ? 22.640 -5.147 -17.122 1.00 97.94 233 CYS A C 1
ATOM 1795 O O . CYS A 1 233 ? 22.137 -4.232 -16.476 1.00 97.94 233 CYS A O 1
ATOM 1797 N N . ASP A 1 234 ? 23.541 -5.969 -16.604 1.00 98.19 234 ASP A N 1
ATOM 1798 C CA . ASP A 1 234 ? 24.179 -5.754 -15.311 1.00 98.19 234 ASP A CA 1
ATOM 1799 C C . ASP A 1 234 ? 25.568 -6.398 -15.336 1.00 98.19 234 ASP A C 1
ATOM 1801 O O . ASP A 1 234 ? 25.803 -7.354 -16.079 1.00 98.19 234 ASP A O 1
ATOM 1805 N N . ILE A 1 235 ? 26.497 -5.861 -14.550 1.00 98.06 235 ILE A N 1
ATOM 1806 C CA . ILE A 1 235 ? 27.847 -6.420 -14.421 1.00 98.06 235 ILE A CA 1
ATOM 1807 C C . ILE A 1 235 ? 27.870 -7.619 -13.467 1.00 98.06 235 ILE A C 1
ATOM 1809 O O . ILE A 1 235 ? 28.769 -8.457 -13.546 1.00 98.06 235 ILE A O 1
ATOM 1813 N N . ASP A 1 236 ? 26.889 -7.709 -12.567 1.00 97.81 236 ASP A N 1
ATOM 1814 C CA . ASP A 1 236 ? 26.774 -8.780 -11.592 1.00 97.81 236 ASP A CA 1
ATOM 1815 C C . ASP A 1 236 ? 25.904 -9.926 -12.133 1.00 97.81 236 ASP A C 1
ATOM 1817 O O . ASP A 1 236 ? 24.687 -9.818 -12.301 1.00 97.81 236 ASP A O 1
ATOM 1821 N N . GLN A 1 237 ? 26.540 -11.076 -12.352 1.00 97.75 237 GLN A N 1
ATOM 1822 C CA . GLN A 1 237 ? 25.887 -12.288 -12.850 1.00 97.75 237 GLN A CA 1
ATOM 1823 C C . GLN A 1 237 ? 24.825 -12.849 -11.892 1.00 97.75 237 GLN A C 1
ATOM 1825 O O . GLN A 1 237 ? 23.895 -13.523 -12.334 1.00 97.75 237 GLN A O 1
ATOM 1830 N N . GLU A 1 238 ? 24.931 -12.599 -10.585 1.00 97.31 238 GLU A N 1
ATOM 1831 C CA . GLU A 1 238 ? 23.871 -12.951 -9.633 1.00 97.31 238 GLU A CA 1
ATOM 1832 C C . GLU A 1 238 ? 22.648 -12.044 -9.812 1.00 97.31 238 GLU A C 1
ATOM 1834 O O . GLU A 1 238 ? 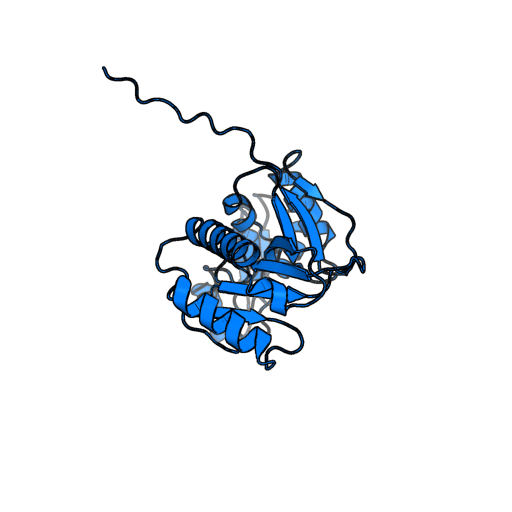21.515 -12.514 -9.712 1.00 97.31 238 GLU A O 1
ATOM 1839 N N . ALA A 1 239 ? 22.855 -10.762 -10.146 1.00 97.44 239 ALA A N 1
ATOM 1840 C CA . ALA A 1 239 ? 21.765 -9.842 -10.473 1.00 97.44 239 ALA A CA 1
ATOM 1841 C C . ALA A 1 239 ? 20.963 -10.361 -11.661 1.00 97.44 239 ALA A C 1
ATOM 1843 O O . ALA A 1 239 ? 19.743 -10.468 -11.575 1.00 97.44 239 ALA A O 1
ATOM 1844 N N . LEU A 1 240 ? 21.664 -10.761 -12.724 1.00 98.12 240 LEU A N 1
ATOM 1845 C CA . LEU A 1 240 ? 21.054 -11.269 -13.948 1.00 98.12 240 LEU A CA 1
ATOM 1846 C C . LEU A 1 240 ? 20.320 -12.595 -13.729 1.00 98.12 240 LEU A C 1
ATOM 1848 O O . LEU A 1 240 ? 19.213 -12.765 -14.231 1.00 98.12 240 LEU A O 1
ATOM 1852 N N . ARG A 1 241 ? 20.874 -13.514 -12.927 1.00 98.19 241 ARG A N 1
ATOM 1853 C CA . ARG A 1 241 ? 20.165 -14.749 -12.545 1.00 98.19 241 ARG A CA 1
ATOM 1854 C C . ARG A 1 241 ? 18.908 -14.458 -11.728 1.00 98.19 241 ARG A C 1
ATOM 1856 O O . ARG A 1 241 ? 17.885 -15.105 -11.926 1.00 98.19 241 ARG A O 1
ATOM 1863 N N . CYS A 1 242 ? 18.963 -13.473 -10.835 1.00 97.94 242 CYS A N 1
ATOM 1864 C CA . CYS A 1 242 ? 17.799 -13.011 -10.087 1.00 97.94 242 CYS A CA 1
ATOM 1865 C C . CYS A 1 242 ? 16.753 -12.358 -11.007 1.00 97.94 242 CYS A C 1
ATOM 1867 O O . CYS A 1 242 ? 15.571 -12.661 -10.897 1.00 97.94 242 CYS A O 1
ATOM 1869 N N . ALA A 1 243 ? 17.194 -11.525 -11.953 1.00 97.88 243 ALA A N 1
ATOM 1870 C CA . ALA A 1 243 ? 16.357 -10.889 -12.965 1.00 97.88 243 ALA A CA 1
ATOM 1871 C C . ALA A 1 243 ? 15.654 -11.894 -13.882 1.00 97.88 243 ALA A C 1
ATOM 1873 O O . ALA A 1 243 ? 14.506 -11.674 -14.214 1.00 97.88 243 ALA A O 1
ATOM 1874 N N . GLN A 1 244 ? 16.308 -12.993 -14.271 1.00 97.00 244 GLN A N 1
ATOM 1875 C CA . GLN A 1 244 ? 15.697 -14.045 -15.097 1.00 97.00 244 GLN A CA 1
ATOM 1876 C C . GLN A 1 244 ? 14.601 -14.834 -14.373 1.00 97.00 244 GLN A C 1
ATOM 1878 O O . GLN A 1 244 ? 13.760 -15.450 -15.022 1.00 97.00 244 GLN A O 1
ATOM 1883 N N . ARG A 1 245 ? 14.657 -14.888 -13.038 1.00 97.25 245 ARG A N 1
ATOM 1884 C CA . ARG A 1 245 ? 13.640 -15.557 -12.217 1.00 97.25 245 ARG A CA 1
ATOM 1885 C C . ARG A 1 245 ? 12.409 -14.678 -11.998 1.00 97.25 245 ARG A C 1
ATOM 1887 O O . ARG A 1 245 ? 11.338 -15.235 -11.781 1.00 97.25 245 ARG A O 1
ATOM 1894 N N . ASN A 1 246 ? 12.612 -13.362 -11.978 1.00 96.25 246 ASN A N 1
ATOM 1895 C CA . ASN A 1 246 ? 11.584 -12.334 -11.813 1.00 96.25 246 ASN A CA 1
ATOM 1896 C C . ASN A 1 246 ? 10.843 -12.067 -13.125 1.00 96.25 246 ASN A C 1
ATOM 1898 O O . ASN A 1 246 ? 9.648 -11.711 -13.043 1.00 96.25 246 ASN A O 1
#

Organism: NCBI:txid1672391